Protein AF-A0A373DS39-F1 (afdb_monomer_lite)

Radius of gyration: 22.98 Å; chains: 1; bounding box: 50×35×73 Å

Foldseek 3Di:
DDDDLPDDQPDALLCVLVSLQVVCPPVHHLCNLCVQLVHHSVRNVCCNVVVDPDDLSSLVSSCVVRVHDSCCSHRVDPDLQDKFWLDFWDQDPVPRDIDGDPCVQCVVVVVVVQVCCCVVCVAFDAQDAFPDQALVSVCVQLDALCLVVVQVSCCPRGVEHEAADARDPAWTWMQGSNGTYIYGHDDPLSLVVLLSVQLSVLSSSVCSVDPSVPSDPVSNVRSNVRSCCNLPNPVVVVVDPVVPDDPVNVVVSCSSSSHDDDPDDDD

Structure (mmCIF, N/CA/C/O backbone):
data_AF-A0A373DS39-F1
#
_entry.id   AF-A0A373DS39-F1
#
loop_
_atom_site.group_PDB
_atom_site.id
_atom_site.type_symbol
_atom_site.label_atom_id
_atom_site.label_alt_id
_atom_site.label_comp_id
_atom_site.label_asym_id
_atom_site.label_entity_id
_atom_site.label_seq_id
_atom_site.pdbx_PDB_ins_code
_atom_site.Cartn_x
_atom_site.Cartn_y
_atom_site.Cartn_z
_atom_site.occupancy
_atom_site.B_iso_or_equiv
_atom_site.auth_seq_id
_atom_site.auth_comp_id
_atom_site.auth_asym_id
_atom_site.auth_atom_id
_atom_site.pdbx_PDB_model_num
ATOM 1 N N . MET A 1 1 ? 20.090 6.105 -9.470 1.00 29.55 1 MET A N 1
ATOM 2 C CA . MET A 1 1 ? 19.971 7.088 -10.563 1.00 29.55 1 MET A CA 1
ATOM 3 C C . MET A 1 1 ? 18.527 6.999 -10.983 1.00 29.55 1 MET A C 1
ATOM 5 O O . MET A 1 1 ? 18.138 5.946 -11.465 1.00 29.55 1 MET A O 1
ATOM 9 N N . ASP A 1 2 ? 17.745 8.022 -10.657 1.00 28.86 2 ASP A N 1
ATOM 10 C CA . ASP A 1 2 ? 16.300 8.030 -10.874 1.00 28.86 2 ASP A CA 1
ATOM 11 C C . ASP A 1 2 ? 16.032 8.405 -12.333 1.00 28.86 2 ASP A C 1
ATOM 13 O O . ASP A 1 2 ? 16.354 9.513 -12.770 1.00 28.86 2 ASP A O 1
ATOM 17 N N . PHE A 1 3 ? 15.502 7.457 -13.102 1.00 41.69 3 PHE A N 1
ATOM 18 C CA . PHE A 1 3 ? 15.079 7.669 -14.482 1.00 41.69 3 PHE A CA 1
ATOM 19 C C . PHE A 1 3 ? 13.558 7.814 -14.496 1.00 41.69 3 PHE A C 1
ATOM 21 O O . PHE A 1 3 ? 12.849 6.869 -14.818 1.00 41.69 3 PHE A O 1
ATOM 28 N N . THR A 1 4 ? 13.054 8.996 -14.145 1.00 39.72 4 THR A N 1
ATOM 29 C CA . THR A 1 4 ? 11.610 9.255 -14.136 1.00 39.72 4 THR A CA 1
ATOM 30 C C . THR A 1 4 ? 11.013 9.097 -15.542 1.00 39.72 4 THR A C 1
ATOM 32 O O . THR A 1 4 ? 11.422 9.758 -16.502 1.00 39.72 4 THR A O 1
ATOM 35 N N . CYS A 1 5 ? 10.015 8.218 -15.669 1.00 44.44 5 CYS A N 1
ATOM 36 C CA . CYS A 1 5 ? 9.354 7.801 -16.915 1.00 44.44 5 CYS A CA 1
ATOM 37 C C . CYS A 1 5 ? 8.419 8.868 -17.527 1.00 44.44 5 CYS A C 1
ATOM 39 O O . CYS A 1 5 ? 7.380 8.534 -18.102 1.00 44.44 5 CYS A O 1
ATOM 41 N N . HIS A 1 6 ? 8.716 10.163 -17.395 1.00 38.78 6 HIS A N 1
ATOM 42 C CA . HIS A 1 6 ? 7.816 11.213 -17.871 1.00 38.78 6 HIS A CA 1
ATOM 43 C C . HIS A 1 6 ? 8.028 11.511 -19.363 1.00 38.78 6 HIS A C 1
ATOM 45 O O . HIS A 1 6 ? 8.815 12.370 -19.758 1.00 38.78 6 HIS A O 1
ATOM 51 N N . GLY A 1 7 ? 7.257 10.806 -20.195 1.00 41.09 7 GLY A N 1
ATOM 52 C CA . GLY A 1 7 ? 6.945 11.219 -21.561 1.00 41.09 7 GLY A CA 1
ATOM 53 C C . GLY A 1 7 ? 7.415 10.257 -22.648 1.00 41.09 7 GLY A C 1
ATOM 54 O O . GLY A 1 7 ? 8.593 10.210 -22.981 1.00 41.09 7 GLY A O 1
ATOM 55 N N . ALA A 1 8 ? 6.458 9.552 -23.259 1.00 41.09 8 ALA A N 1
ATOM 56 C CA . ALA A 1 8 ? 6.233 9.524 -24.712 1.00 41.09 8 ALA A CA 1
ATOM 57 C C . ALA A 1 8 ? 5.413 8.285 -25.102 1.00 41.09 8 ALA A C 1
ATOM 59 O O . ALA A 1 8 ? 5.970 7.225 -25.377 1.00 41.09 8 ALA A O 1
ATOM 60 N N . MET A 1 9 ? 4.092 8.439 -25.239 1.00 43.91 9 MET A N 1
ATOM 61 C CA . MET A 1 9 ? 3.219 7.390 -25.793 1.00 43.91 9 MET A CA 1
ATOM 62 C C . MET A 1 9 ? 3.473 7.085 -27.292 1.00 43.91 9 MET A C 1
ATOM 64 O O . MET A 1 9 ? 2.779 6.256 -27.871 1.00 43.91 9 MET A O 1
ATOM 68 N N . THR A 1 10 ? 4.459 7.723 -27.943 1.00 51.28 10 THR A N 1
ATOM 69 C CA . THR A 1 10 ? 4.731 7.592 -29.393 1.00 51.28 10 THR A CA 1
ATOM 70 C C . THR A 1 10 ? 6.220 7.526 -29.766 1.00 51.28 10 THR A C 1
ATOM 72 O O . THR A 1 10 ? 6.573 7.781 -30.916 1.00 51.28 10 THR A O 1
ATOM 75 N N . SER A 1 11 ? 7.123 7.239 -28.825 1.00 75.00 11 SER A N 1
ATOM 76 C CA . SER A 1 11 ? 8.562 7.126 -29.115 1.00 75.00 11 SER A CA 1
ATOM 77 C C . SER A 1 11 ? 8.926 5.728 -29.638 1.00 75.00 11 SER A C 1
ATOM 79 O O . SER A 1 11 ? 8.296 4.732 -29.270 1.00 75.00 11 SER A O 1
ATOM 81 N N . SER A 1 12 ? 9.931 5.613 -30.511 1.00 89.44 12 SER A N 1
ATOM 82 C CA . SER A 1 12 ? 10.469 4.298 -30.892 1.00 89.44 12 SER A CA 1
ATOM 83 C C . SER A 1 12 ? 11.281 3.682 -29.740 1.00 89.44 12 SER A C 1
ATOM 85 O O . SER A 1 12 ? 11.681 4.379 -28.806 1.00 89.44 12 SER A O 1
ATOM 87 N N . VAL A 1 13 ? 11.575 2.376 -29.803 1.00 91.56 13 VAL A N 1
ATOM 88 C CA . VAL A 1 13 ? 12.492 1.726 -28.840 1.00 91.56 13 VAL A CA 1
ATOM 89 C C . VAL A 1 13 ? 13.836 2.465 -28.801 1.00 91.56 13 VAL A C 1
ATOM 91 O O . VAL A 1 13 ? 14.360 2.746 -27.727 1.00 91.56 13 VAL A O 1
ATOM 94 N N . GLY A 1 14 ? 14.361 2.848 -29.972 1.00 91.75 14 GLY A N 1
ATOM 95 C CA . GLY A 1 14 ? 15.600 3.617 -30.089 1.00 91.75 14 GLY A CA 1
ATOM 96 C C . GLY A 1 14 ? 15.537 4.968 -29.382 1.00 91.75 14 GLY A C 1
ATOM 97 O O . GLY A 1 14 ? 16.468 5.314 -28.656 1.00 91.75 14 GLY A O 1
ATOM 98 N N . ASP A 1 15 ? 14.422 5.689 -29.508 1.00 90.38 15 ASP A N 1
ATOM 99 C CA . ASP A 1 15 ? 14.218 6.975 -28.835 1.00 90.38 15 ASP A CA 1
ATOM 100 C C . ASP A 1 15 ? 14.177 6.832 -27.308 1.00 90.38 15 ASP A C 1
ATOM 102 O O . ASP A 1 15 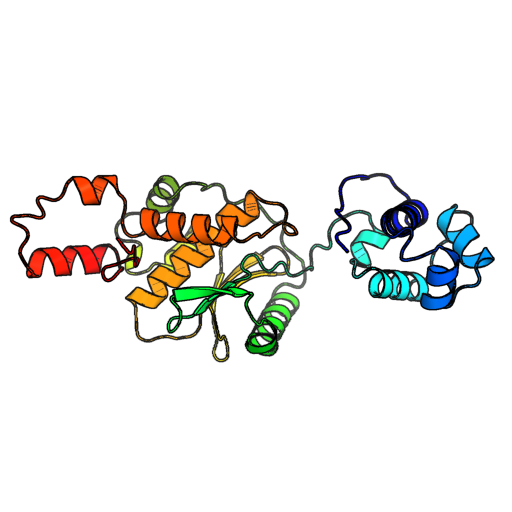? 14.792 7.638 -26.607 1.00 90.38 15 ASP A O 1
ATOM 106 N N . ARG A 1 16 ? 13.518 5.785 -26.786 1.00 91.19 16 ARG A N 1
ATOM 107 C CA . ARG A 1 16 ? 13.487 5.498 -25.340 1.00 91.19 16 ARG A CA 1
ATOM 108 C C . ARG A 1 16 ? 14.878 5.209 -24.786 1.00 91.19 16 ARG A C 1
ATOM 110 O O . ARG A 1 16 ? 15.293 5.847 -23.821 1.00 91.19 16 ARG A O 1
ATOM 117 N N . VAL A 1 17 ? 15.636 4.317 -25.430 1.00 90.31 17 VAL A N 1
ATOM 118 C CA . VAL A 1 17 ? 17.011 3.996 -25.002 1.00 90.31 17 VAL A CA 1
ATOM 119 C C . VAL A 1 17 ? 17.916 5.230 -25.107 1.00 90.31 17 VAL A C 1
ATOM 121 O O . VAL A 1 17 ? 18.728 5.490 -24.222 1.00 90.31 17 VAL A O 1
ATOM 124 N N . LYS A 1 18 ? 17.745 6.053 -26.147 1.00 91.31 18 LYS A N 1
ATOM 125 C CA . LYS A 1 18 ? 18.483 7.314 -26.312 1.00 91.31 18 LYS A CA 1
ATOM 126 C C . LYS A 1 18 ? 18.164 8.318 -25.200 1.00 91.31 18 LYS A C 1
ATOM 128 O O . LYS A 1 18 ? 19.067 9.031 -24.763 1.00 91.31 18 LYS A O 1
ATOM 133 N N . GLY A 1 19 ? 16.912 8.366 -24.742 1.00 88.12 19 GLY A N 1
ATOM 134 C CA . GLY A 1 19 ? 16.484 9.144 -23.578 1.00 88.12 19 GLY A CA 1
ATOM 135 C C . GLY A 1 19 ? 17.199 8.713 -22.297 1.00 88.12 19 GLY A C 1
ATOM 136 O O . GLY A 1 19 ? 17.796 9.558 -21.632 1.00 88.12 19 GLY A O 1
ATOM 137 N N . LEU A 1 20 ? 17.234 7.405 -22.017 1.00 86.25 20 LEU A N 1
ATOM 138 C CA . LEU A 1 20 ? 17.934 6.843 -20.852 1.00 86.25 20 LEU A CA 1
ATOM 139 C C . LEU A 1 20 ? 19.433 7.166 -20.866 1.00 86.25 20 LEU A C 1
ATOM 141 O O . LEU A 1 20 ? 19.971 7.655 -19.876 1.00 86.25 20 LEU A O 1
ATOM 145 N N . ILE A 1 21 ? 20.099 6.983 -22.012 1.00 88.56 21 ILE A N 1
ATOM 146 C CA . ILE A 1 21 ? 21.526 7.314 -22.162 1.00 88.56 21 ILE A CA 1
ATOM 147 C C . ILE A 1 21 ? 21.775 8.797 -21.867 1.00 88.56 21 ILE A C 1
ATOM 149 O O . ILE A 1 21 ? 22.746 9.126 -21.195 1.00 88.56 21 ILE A O 1
ATOM 153 N N . ARG A 1 22 ? 20.916 9.701 -22.355 1.00 88.19 22 ARG A N 1
ATOM 154 C CA . ARG A 1 22 ? 21.050 11.146 -22.097 1.00 88.19 22 ARG A CA 1
ATOM 155 C C . ARG A 1 22 ? 20.868 11.486 -20.622 1.00 88.19 22 ARG A C 1
ATOM 157 O O . ARG A 1 22 ? 21.644 12.277 -20.102 1.00 88.19 22 ARG A O 1
ATOM 164 N N . ALA A 1 23 ? 19.876 10.892 -19.964 1.00 79.31 23 ALA A N 1
ATOM 165 C CA . ALA A 1 23 ? 19.626 11.104 -18.540 1.00 79.31 23 ALA A CA 1
ATOM 166 C C . ALA A 1 23 ? 20.759 10.548 -17.656 1.00 79.31 23 ALA A C 1
ATOM 168 O O . ALA A 1 23 ? 21.026 11.087 -16.588 1.00 79.31 23 ALA A O 1
ATOM 169 N N . ALA A 1 24 ? 21.458 9.510 -18.122 1.00 80.12 24 ALA A N 1
ATOM 170 C CA . ALA A 1 24 ? 22.581 8.893 -17.422 1.00 80.12 24 ALA A CA 1
ATOM 171 C C . ALA A 1 24 ? 23.914 9.636 -17.619 1.00 80.12 24 ALA A C 1
ATOM 173 O O . ALA A 1 24 ? 24.940 9.200 -17.097 1.00 80.12 24 ALA A O 1
ATOM 174 N N . GLN A 1 25 ? 23.952 10.708 -18.417 1.00 79.81 25 GLN A N 1
ATOM 175 C CA . GLN A 1 25 ? 25.175 11.478 -18.619 1.00 79.81 25 GLN A CA 1
ATOM 176 C C . GLN A 1 25 ? 25.434 12.450 -17.459 1.00 79.81 25 GLN A C 1
ATOM 178 O O . GLN A 1 25 ? 24.506 13.087 -16.966 1.00 79.81 25 GLN A O 1
ATOM 183 N N . PRO A 1 26 ? 26.711 12.650 -17.075 1.00 78.25 26 PRO A N 1
ATOM 184 C CA . PRO A 1 26 ? 27.928 12.113 -17.700 1.00 78.25 26 PRO A CA 1
ATOM 185 C C . PRO A 1 26 ? 28.345 10.713 -17.213 1.00 78.25 26 PRO A C 1
ATOM 187 O O . PRO A 1 26 ? 29.364 10.203 -17.677 1.00 78.25 26 PRO A O 1
ATOM 190 N N . GLN A 1 27 ? 27.609 10.099 -16.284 1.00 81.69 27 GLN A N 1
ATOM 191 C CA . GLN A 1 27 ? 28.032 8.871 -15.603 1.00 81.69 27 GLN A CA 1
ATOM 192 C C . GLN A 1 27 ? 28.101 7.657 -16.539 1.00 81.69 27 GLN A C 1
ATOM 194 O O . GLN A 1 27 ? 28.978 6.809 -16.381 1.00 81.69 27 GLN A O 1
ATOM 199 N N . LEU A 1 28 ? 27.219 7.593 -17.538 1.00 81.81 28 LEU A N 1
ATOM 200 C CA . LEU A 1 28 ? 27.158 6.516 -18.517 1.00 81.81 28 LEU A CA 1
ATOM 201 C C . LEU A 1 28 ? 27.126 7.094 -19.939 1.00 81.81 28 LEU A C 1
ATOM 203 O O . LEU A 1 28 ? 26.153 7.702 -20.381 1.00 81.81 28 LEU A O 1
ATOM 207 N N . THR A 1 29 ? 28.224 6.925 -20.678 1.00 89.62 29 THR A N 1
ATOM 208 C CA . THR A 1 29 ? 28.310 7.371 -22.079 1.00 89.62 29 THR A CA 1
ATOM 209 C C . THR A 1 29 ? 27.693 6.341 -23.024 1.00 89.62 29 THR A C 1
ATOM 211 O O . THR A 1 29 ? 27.653 5.153 -22.718 1.00 89.62 29 THR A O 1
ATOM 214 N N . GLN A 1 30 ? 27.287 6.754 -24.231 1.00 90.94 30 GLN A N 1
ATOM 215 C CA . GLN A 1 30 ? 26.778 5.820 -25.247 1.00 90.94 30 GLN A CA 1
ATOM 216 C C . GLN A 1 30 ? 27.792 4.711 -25.587 1.00 90.94 30 GLN A C 1
ATOM 218 O O . GLN A 1 30 ? 27.398 3.575 -25.829 1.00 90.94 30 GLN A O 1
ATOM 223 N N . ALA A 1 31 ? 29.093 5.021 -25.587 1.00 89.75 31 ALA A N 1
ATOM 224 C CA . ALA A 1 31 ? 30.142 4.030 -25.822 1.00 89.75 31 ALA A CA 1
ATOM 225 C C . ALA A 1 31 ? 30.254 3.024 -24.664 1.00 89.75 31 ALA A C 1
ATOM 227 O O . ALA A 1 31 ? 30.408 1.830 -24.911 1.00 89.75 31 ALA A O 1
ATOM 228 N N . ALA A 1 32 ? 30.127 3.491 -23.417 1.00 88.88 32 ALA A N 1
ATOM 229 C CA . ALA A 1 32 ? 30.095 2.619 -22.244 1.00 88.88 32 ALA A CA 1
ATOM 230 C C . ALA A 1 32 ? 28.857 1.713 -22.252 1.00 88.88 32 ALA A C 1
ATOM 232 O O . ALA A 1 32 ? 28.979 0.516 -22.011 1.00 88.88 32 ALA A O 1
ATOM 233 N N . VAL A 1 33 ? 27.692 2.257 -22.616 1.00 90.44 33 VAL A N 1
ATOM 234 C CA . VAL A 1 33 ? 26.461 1.474 -22.781 1.00 90.44 33 VAL A CA 1
ATOM 235 C C . VAL A 1 33 ? 26.643 0.422 -23.864 1.00 90.44 33 VAL A C 1
ATOM 237 O O . VAL A 1 33 ? 26.360 -0.737 -23.599 1.00 90.44 33 VAL A O 1
ATOM 240 N N . ALA A 1 34 ? 27.182 0.783 -25.037 1.00 93.62 34 ALA A N 1
ATOM 241 C CA . ALA A 1 34 ? 27.457 -0.171 -26.114 1.00 93.62 34 ALA A CA 1
ATOM 242 C C . ALA A 1 34 ? 28.311 -1.348 -25.622 1.00 93.62 34 ALA A C 1
ATOM 244 O O . ALA A 1 34 ? 27.953 -2.497 -25.860 1.00 93.62 34 ALA A O 1
ATOM 245 N N . ALA A 1 35 ? 29.379 -1.065 -24.871 1.00 91.31 35 ALA A N 1
ATOM 246 C CA . ALA A 1 35 ? 30.220 -2.099 -24.281 1.00 91.31 35 ALA A CA 1
ATOM 247 C C . ALA A 1 35 ? 29.453 -2.987 -23.282 1.00 91.31 35 ALA A C 1
ATOM 249 O O . ALA A 1 35 ? 29.559 -4.207 -23.366 1.00 91.31 35 ALA A O 1
ATOM 250 N N . GLN A 1 36 ? 28.656 -2.400 -22.382 1.00 90.12 36 GLN A N 1
ATOM 251 C CA . GLN A 1 36 ? 27.889 -3.148 -21.374 1.00 90.12 36 GLN A CA 1
ATOM 252 C C . GLN A 1 36 ? 26.767 -4.002 -21.976 1.00 90.12 36 GLN A C 1
ATOM 254 O O . GLN A 1 36 ? 26.486 -5.081 -21.470 1.00 90.12 36 GLN A O 1
ATOM 259 N N . VAL A 1 37 ? 26.154 -3.561 -23.080 1.00 92.44 37 VAL A N 1
ATOM 260 C CA . VAL A 1 37 ? 25.117 -4.336 -23.783 1.00 92.44 37 VAL A CA 1
ATOM 261 C C . VAL A 1 37 ? 25.682 -5.238 -24.886 1.00 92.44 37 VAL A C 1
ATOM 263 O O . VAL A 1 37 ? 24.917 -5.769 -25.697 1.00 92.44 37 VAL A O 1
ATOM 266 N N . GLU A 1 38 ? 27.006 -5.419 -24.921 1.00 93.50 38 GLU A N 1
ATOM 267 C CA . GLU A 1 38 ? 27.735 -6.265 -25.877 1.00 93.50 38 GLU A CA 1
ATOM 268 C C . GLU A 1 38 ? 27.461 -5.902 -27.348 1.00 93.50 38 GLU A C 1
ATOM 270 O O . GLU A 1 38 ? 27.333 -6.759 -28.226 1.00 93.50 38 GLU A O 1
ATOM 275 N N . MET A 1 39 ? 27.348 -4.606 -27.635 1.00 93.25 39 MET A N 1
ATOM 276 C CA . MET A 1 39 ? 27.150 -4.064 -28.976 1.00 93.25 39 MET A CA 1
ATOM 277 C C . MET A 1 39 ? 28.356 -3.227 -29.396 1.00 93.25 39 MET A C 1
ATOM 279 O O . MET A 1 39 ? 28.982 -2.530 -28.599 1.00 93.25 39 MET A O 1
ATOM 283 N N . THR A 1 40 ? 28.657 -3.214 -30.694 1.00 94.75 40 THR A N 1
ATOM 284 C CA . THR A 1 40 ? 29.582 -2.197 -31.210 1.00 94.75 40 THR A CA 1
ATOM 285 C C . THR A 1 40 ? 28.925 -0.808 -31.127 1.00 94.75 40 THR A C 1
ATOM 287 O O . THR A 1 40 ? 27.697 -0.711 -31.259 1.00 94.75 40 THR A O 1
ATOM 290 N N . PRO A 1 41 ? 29.697 0.285 -30.966 1.00 93.06 41 PRO A N 1
ATOM 291 C CA . PRO A 1 41 ? 29.145 1.642 -30.971 1.00 93.06 41 PRO A CA 1
ATOM 292 C C . PRO A 1 41 ? 28.335 1.970 -32.235 1.00 93.06 41 PRO A C 1
ATOM 294 O O . PRO A 1 41 ? 27.316 2.656 -32.146 1.00 93.06 41 PRO A O 1
ATOM 297 N N . ASP A 1 42 ? 28.745 1.441 -33.395 1.00 93.25 42 ASP A N 1
ATOM 298 C CA . ASP A 1 42 ? 28.002 1.559 -34.655 1.00 93.25 42 ASP A CA 1
ATOM 299 C C . ASP A 1 42 ? 26.657 0.823 -34.592 1.00 93.25 42 ASP A C 1
ATOM 301 O O . ASP A 1 42 ? 25.615 1.405 -34.902 1.00 93.25 42 ASP A O 1
ATOM 305 N N . THR A 1 43 ? 26.659 -0.435 -34.138 1.00 93.69 43 THR A N 1
ATOM 306 C CA . THR A 1 43 ? 25.434 -1.234 -34.004 1.00 93.69 43 THR A CA 1
ATOM 307 C C . THR A 1 43 ? 24.438 -0.547 -33.072 1.00 93.69 43 THR A C 1
ATOM 309 O O . THR A 1 43 ? 23.259 -0.439 -33.417 1.00 93.69 43 THR A O 1
ATOM 312 N N . LEU A 1 44 ? 24.906 -0.040 -31.923 1.00 93.19 44 LEU A N 1
ATOM 313 C CA . LEU A 1 44 ? 24.059 0.702 -30.992 1.00 93.19 44 LEU A CA 1
ATOM 314 C C . LEU A 1 44 ? 23.547 1.995 -31.636 1.00 93.19 44 LEU A C 1
ATOM 316 O O . LEU A 1 44 ? 22.355 2.269 -31.577 1.00 93.19 44 LEU A O 1
ATOM 320 N N . SER A 1 45 ? 24.407 2.763 -32.309 1.00 93.56 45 SER A N 1
ATOM 321 C CA . SER A 1 45 ? 24.003 4.000 -32.992 1.00 93.56 45 SER A CA 1
ATOM 322 C C . SER A 1 45 ? 22.907 3.760 -34.039 1.00 93.56 45 SER A C 1
ATOM 324 O O . SER A 1 45 ? 21.909 4.484 -34.072 1.00 93.56 45 SER A O 1
ATOM 326 N N . ARG A 1 46 ? 23.034 2.711 -34.861 1.00 93.62 46 ARG A N 1
ATOM 327 C CA . ARG A 1 46 ? 22.001 2.341 -35.842 1.00 93.62 46 ARG A CA 1
ATOM 328 C C . ARG A 1 46 ? 20.689 1.926 -35.178 1.00 93.62 46 ARG A C 1
ATOM 330 O O . ARG A 1 46 ? 19.624 2.306 -35.663 1.00 93.62 46 ARG A O 1
ATOM 337 N N . ALA A 1 47 ? 20.763 1.209 -34.056 1.00 93.06 47 ALA A N 1
ATOM 338 C CA . ALA A 1 47 ? 19.585 0.826 -33.283 1.00 93.06 47 ALA A CA 1
ATOM 339 C C . ALA A 1 47 ? 18.865 2.041 -32.665 1.00 93.06 47 ALA A C 1
ATOM 341 O O . ALA A 1 47 ? 17.650 2.183 -32.790 1.00 93.06 47 ALA A O 1
ATOM 342 N N . LEU A 1 48 ? 19.620 2.974 -32.077 1.00 93.06 48 LEU A N 1
ATOM 343 C CA . LEU A 1 48 ? 19.085 4.206 -31.484 1.00 93.06 48 LEU A CA 1
ATOM 344 C C . LEU A 1 48 ? 18.435 5.136 -32.512 1.00 93.06 48 LEU A C 1
ATOM 346 O O . LEU A 1 48 ? 17.476 5.827 -32.192 1.00 93.06 48 LEU A O 1
ATOM 350 N N . ASN A 1 49 ? 18.961 5.171 -33.736 1.00 91.94 49 ASN A N 1
ATOM 351 C CA . ASN A 1 49 ? 18.433 6.012 -34.811 1.00 91.94 49 ASN A CA 1
ATOM 352 C C . ASN A 1 49 ? 17.376 5.292 -35.674 1.00 91.94 49 ASN A C 1
ATOM 354 O O . ASN A 1 49 ? 17.001 5.809 -36.724 1.00 91.94 49 ASN A O 1
ATOM 358 N N . GLY A 1 50 ? 16.927 4.093 -35.281 1.00 87.50 50 GLY A N 1
ATOM 359 C CA . GLY A 1 50 ? 15.840 3.369 -35.951 1.00 87.50 50 GLY A CA 1
ATOM 360 C C . GLY A 1 50 ? 16.193 2.758 -37.311 1.00 87.50 50 GLY A C 1
ATOM 361 O O . GLY A 1 50 ? 15.318 2.238 -37.995 1.00 87.50 50 GLY A O 1
ATOM 362 N N . SER A 1 51 ? 17.470 2.773 -37.707 1.00 90.00 51 SER A N 1
ATOM 363 C CA . SER A 1 51 ? 17.944 2.122 -38.943 1.00 90.00 51 SER A CA 1
ATOM 364 C C . SER A 1 51 ? 18.139 0.610 -38.775 1.00 90.00 51 SER A C 1
ATOM 366 O O . SER A 1 51 ? 18.316 -0.113 -39.755 1.00 90.00 51 SER A O 1
ATOM 368 N N . ARG A 1 52 ? 18.083 0.122 -37.533 1.00 92.50 52 ARG A N 1
ATOM 369 C CA . ARG A 1 52 ? 18.057 -1.293 -37.152 1.00 92.50 52 ARG A CA 1
ATOM 370 C C . ARG A 1 52 ? 17.158 -1.448 -35.918 1.00 92.50 52 ARG A C 1
ATOM 372 O O . ARG A 1 52 ? 17.134 -0.564 -35.072 1.00 92.50 52 ARG A O 1
ATOM 379 N N . GLY A 1 53 ? 16.444 -2.564 -35.789 1.00 88.56 53 GLY A N 1
ATOM 380 C CA . GLY A 1 53 ? 15.745 -2.909 -34.544 1.00 88.5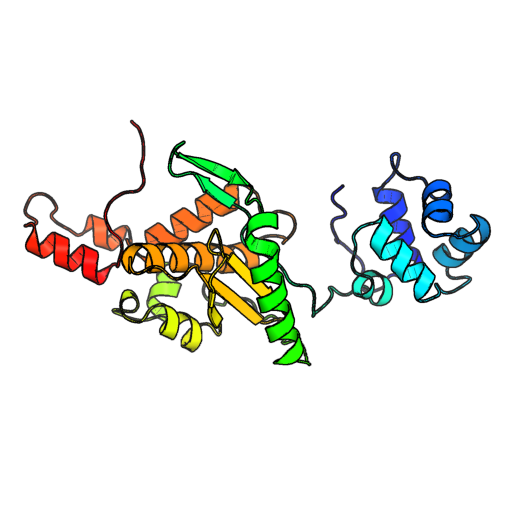6 53 GLY A CA 1
ATOM 381 C C . GLY A 1 53 ? 16.686 -3.489 -33.480 1.00 88.56 53 GLY A C 1
ATOM 382 O O . GLY A 1 53 ? 17.750 -4.015 -33.804 1.00 88.56 53 GLY A O 1
ATOM 383 N N . PHE A 1 54 ? 16.292 -3.433 -32.210 1.00 91.69 54 PHE A N 1
ATOM 384 C CA . PHE A 1 54 ? 16.968 -4.199 -31.159 1.00 91.69 54 PHE A CA 1
ATOM 385 C C . PHE A 1 54 ? 16.574 -5.676 -31.254 1.00 91.69 54 PHE A C 1
ATOM 387 O O . PHE A 1 54 ? 15.395 -5.995 -31.420 1.00 91.69 54 PHE A O 1
ATOM 394 N N . ALA A 1 55 ? 17.544 -6.578 -31.121 1.00 91.31 55 ALA A N 1
ATOM 395 C CA . ALA A 1 55 ? 17.243 -7.975 -30.826 1.00 91.31 55 ALA A CA 1
ATOM 396 C C . ALA A 1 55 ? 16.713 -8.110 -29.386 1.00 91.31 55 ALA A C 1
ATOM 398 O O . ALA A 1 55 ? 17.026 -7.288 -28.525 1.00 91.31 55 ALA A O 1
ATOM 399 N N . ALA A 1 56 ? 15.952 -9.171 -29.098 1.00 84.38 56 ALA A N 1
ATOM 400 C CA . ALA A 1 56 ? 15.396 -9.400 -27.760 1.00 84.38 56 ALA A CA 1
ATOM 401 C C . ALA A 1 56 ? 16.484 -9.476 -26.672 1.00 84.38 56 ALA A C 1
ATOM 403 O O . ALA A 1 56 ? 16.339 -8.867 -25.618 1.00 84.38 56 ALA A O 1
ATOM 404 N N . SER A 1 57 ? 17.603 -10.150 -26.956 1.00 89.38 57 SER A N 1
ATOM 405 C CA . SER A 1 57 ? 18.752 -10.239 -26.045 1.00 89.38 57 SER A CA 1
ATOM 406 C C . SER A 1 57 ? 19.477 -8.904 -25.846 1.00 89.38 57 SER A C 1
ATOM 408 O O . SER A 1 57 ? 19.952 -8.623 -24.752 1.00 89.38 57 SER A O 1
ATOM 410 N N . GLU A 1 58 ? 19.536 -8.054 -26.875 1.00 92.94 58 GLU A N 1
ATOM 411 C CA . GLU A 1 58 ? 20.101 -6.704 -26.755 1.00 92.94 58 GLU A CA 1
ATOM 412 C C . GLU A 1 58 ? 19.214 -5.829 -25.867 1.00 92.94 58 GLU A C 1
ATOM 414 O O . GLU A 1 58 ? 19.716 -5.112 -25.008 1.00 92.94 58 GLU A O 1
ATOM 419 N N . LEU A 1 59 ? 17.893 -5.921 -26.037 1.00 89.31 59 LEU A N 1
ATOM 420 C CA . LEU A 1 59 ? 16.940 -5.174 -25.223 1.00 89.31 59 LEU A CA 1
ATOM 421 C C . LEU A 1 59 ? 16.926 -5.647 -23.761 1.00 89.31 59 LEU A C 1
ATOM 423 O O . LEU A 1 59 ? 16.801 -4.815 -22.867 1.00 89.31 59 LEU A O 1
ATOM 427 N N . ALA A 1 60 ? 17.107 -6.949 -23.518 1.00 79.75 60 ALA A N 1
ATOM 428 C CA . ALA A 1 60 ? 17.260 -7.509 -22.175 1.00 79.75 60 ALA A CA 1
ATOM 429 C C . ALA A 1 60 ? 18.508 -6.956 -21.466 1.00 79.75 60 ALA A C 1
ATOM 431 O O . ALA A 1 60 ? 18.416 -6.477 -20.342 1.00 79.75 60 ALA A O 1
ATOM 432 N N . ARG A 1 61 ? 19.657 -6.892 -22.150 1.00 88.19 61 ARG A N 1
ATOM 433 C CA . ARG A 1 61 ? 20.861 -6.274 -21.566 1.00 88.19 61 ARG A CA 1
ATOM 434 C C . ARG A 1 61 ? 20.708 -4.774 -21.330 1.00 88.19 61 ARG A C 1
ATOM 436 O O . ARG A 1 61 ? 21.200 -4.259 -20.336 1.00 88.19 61 ARG A O 1
ATOM 443 N N . VAL A 1 62 ? 20.011 -4.057 -22.216 1.00 86.00 62 VAL A N 1
ATOM 444 C CA . VAL A 1 62 ? 19.669 -2.644 -21.970 1.00 86.00 62 VAL A CA 1
ATOM 445 C C . VAL A 1 62 ? 18.796 -2.519 -20.713 1.00 86.00 62 VAL A C 1
ATOM 447 O O . VAL A 1 62 ? 19.048 -1.649 -19.886 1.00 86.00 62 VAL A O 1
ATOM 450 N N . SER A 1 63 ? 17.800 -3.394 -20.551 1.00 79.12 63 SER A N 1
ATOM 451 C CA . SER A 1 63 ? 16.943 -3.455 -19.360 1.00 79.12 63 SER A CA 1
ATOM 452 C C . SER A 1 63 ? 17.765 -3.639 -18.079 1.00 79.12 63 SER A C 1
ATOM 454 O O . SER A 1 63 ? 17.591 -2.861 -17.144 1.00 79.12 63 SER A O 1
ATOM 456 N N . GLU A 1 64 ? 18.719 -4.573 -18.071 1.00 72.81 64 GLU A N 1
ATOM 457 C CA . GLU A 1 64 ? 19.627 -4.819 -16.940 1.00 72.81 64 GLU A CA 1
ATOM 458 C C . GLU A 1 64 ? 20.532 -3.619 -16.630 1.00 72.81 64 GLU A C 1
ATOM 460 O O . GLU A 1 64 ? 20.628 -3.202 -15.477 1.00 72.81 64 GLU A O 1
ATOM 465 N N . VAL A 1 65 ? 21.160 -3.022 -17.651 1.00 80.00 65 VAL A N 1
ATOM 466 C CA . VAL A 1 65 ? 22.086 -1.885 -17.484 1.00 80.00 65 VAL A CA 1
ATOM 467 C C . VAL A 1 65 ? 21.402 -0.672 -16.854 1.00 80.00 65 VAL A C 1
ATOM 469 O O . VAL A 1 65 ? 22.002 0.016 -16.027 1.00 80.00 65 VAL A O 1
ATOM 472 N N . PHE A 1 66 ? 20.160 -0.392 -17.249 1.00 77.31 66 PHE A N 1
ATOM 473 C CA . PHE A 1 66 ? 19.420 0.772 -16.758 1.00 77.31 66 PHE A CA 1
ATOM 474 C C . PHE A 1 66 ? 18.483 0.459 -15.584 1.00 77.31 66 PHE A C 1
ATOM 476 O O . PHE A 1 66 ? 17.961 1.392 -14.980 1.00 77.31 66 PHE A O 1
ATOM 483 N N . GLY A 1 67 ? 18.263 -0.817 -15.250 1.00 66.38 67 GLY A N 1
ATOM 484 C CA . GLY A 1 67 ? 17.295 -1.230 -14.231 1.00 66.38 67 GLY A CA 1
ATOM 485 C C . GLY A 1 67 ? 15.840 -0.907 -14.600 1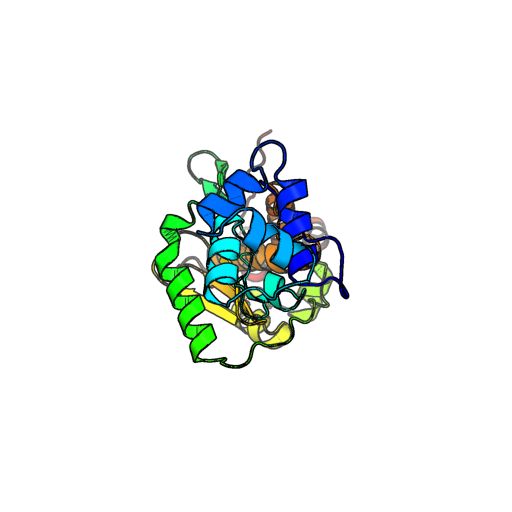.00 66.38 67 GLY A C 1
ATOM 486 O O . GLY A 1 67 ? 15.035 -0.620 -13.719 1.00 66.38 67 GLY A O 1
ATOM 487 N N . ILE A 1 68 ? 15.501 -0.912 -15.895 1.00 76.56 68 ILE A N 1
ATOM 488 C CA . ILE A 1 68 ? 14.174 -0.533 -16.422 1.00 76.56 68 ILE A CA 1
ATOM 489 C C . ILE A 1 68 ? 13.498 -1.745 -17.059 1.00 76.56 68 ILE A C 1
ATOM 491 O O . ILE A 1 68 ? 14.174 -2.566 -17.668 1.00 76.56 68 ILE A O 1
ATOM 495 N N . SER A 1 69 ? 12.165 -1.845 -16.996 1.00 74.56 69 SER A N 1
ATOM 496 C CA . SER A 1 69 ? 11.428 -2.961 -17.606 1.00 74.56 69 SER A CA 1
ATOM 497 C C . SER A 1 69 ? 11.672 -3.084 -19.119 1.00 74.56 69 SER A C 1
ATOM 499 O O . SER A 1 69 ? 11.501 -2.131 -19.887 1.00 74.56 69 SER A O 1
ATOM 501 N N . MET A 1 70 ? 11.984 -4.305 -19.566 1.00 81.69 70 MET A N 1
ATOM 502 C CA . MET A 1 70 ? 12.032 -4.660 -20.987 1.00 81.69 70 MET A CA 1
ATOM 503 C C . MET A 1 70 ? 10.685 -4.412 -21.686 1.00 81.69 70 MET A C 1
ATOM 505 O O . MET A 1 70 ? 10.670 -4.008 -22.850 1.00 81.69 70 MET A O 1
ATOM 509 N N . TYR A 1 71 ? 9.556 -4.597 -20.991 1.00 79.94 71 TYR A N 1
ATOM 510 C CA . TYR A 1 71 ? 8.226 -4.322 -21.539 1.00 79.94 71 TYR A CA 1
ATOM 511 C C . TYR A 1 71 ? 8.030 -2.828 -21.817 1.00 79.94 71 TYR A C 1
ATOM 513 O O . TYR A 1 71 ? 7.545 -2.470 -22.893 1.00 79.94 71 TYR A O 1
ATOM 521 N N . TRP A 1 72 ? 8.481 -1.949 -20.916 1.00 83.38 72 TRP A N 1
ATOM 522 C CA . TRP A 1 72 ? 8.469 -0.502 -21.156 1.00 83.38 72 TRP A CA 1
ATOM 523 C C . TRP A 1 72 ? 9.400 -0.114 -22.301 1.00 83.38 72 TRP A C 1
ATOM 525 O O . TRP A 1 72 ? 9.011 0.623 -23.209 1.00 83.38 72 TRP A O 1
ATOM 535 N N . LEU A 1 73 ? 10.607 -0.682 -22.337 1.00 83.88 73 LEU A N 1
ATOM 536 C CA . LEU A 1 73 ? 11.533 -0.461 -23.445 1.00 83.88 73 LEU A CA 1
ATOM 537 C C . LEU A 1 73 ? 10.924 -0.885 -24.787 1.00 83.88 73 LEU A C 1
ATOM 539 O O . LEU A 1 73 ? 11.075 -0.161 -25.771 1.00 83.88 73 LEU A O 1
ATOM 543 N N . ALA A 1 74 ? 10.188 -1.996 -24.833 1.00 86.56 74 ALA A N 1
ATOM 544 C CA . ALA A 1 74 ? 9.554 -2.506 -26.046 1.00 86.56 74 ALA A CA 1
ATOM 545 C C . ALA A 1 74 ? 8.296 -1.717 -26.452 1.00 86.56 74 ALA A C 1
ATOM 547 O O . ALA A 1 74 ? 8.142 -1.372 -27.625 1.00 86.56 74 ALA A O 1
ATOM 548 N N . THR A 1 75 ? 7.415 -1.401 -25.503 1.00 83.38 75 THR A N 1
ATOM 549 C CA . THR A 1 75 ? 6.051 -0.915 -25.790 1.00 83.38 75 THR A CA 1
ATOM 550 C C . THR A 1 75 ? 5.822 0.558 -25.459 1.00 83.38 75 THR A C 1
ATOM 552 O O . THR A 1 75 ? 4.863 1.147 -25.953 1.00 83.38 75 THR A O 1
ATOM 555 N N . GLY A 1 76 ? 6.680 1.157 -24.633 1.00 78.56 76 GLY A N 1
ATOM 556 C CA . GLY A 1 76 ? 6.473 2.486 -24.053 1.00 78.56 76 GLY A CA 1
ATOM 557 C C . GLY A 1 76 ? 5.375 2.540 -22.986 1.00 78.56 76 GLY A C 1
ATOM 558 O O . GLY A 1 76 ? 5.037 3.631 -22.536 1.00 78.56 76 GLY A O 1
ATOM 559 N N . LYS A 1 77 ? 4.806 1.393 -22.594 1.00 74.44 77 LYS A N 1
ATOM 560 C CA . LYS A 1 77 ? 3.807 1.267 -21.527 1.00 74.44 77 LYS A CA 1
ATOM 561 C C . LYS A 1 77 ? 4.456 0.678 -20.279 1.00 74.44 77 LYS A C 1
ATOM 563 O O . LYS A 1 77 ? 5.384 -0.118 -20.395 1.00 74.44 77 LYS A O 1
ATOM 568 N N . GLU A 1 78 ? 3.957 1.042 -19.103 1.00 67.56 78 GLU A N 1
ATOM 569 C CA . GLU A 1 78 ? 4.339 0.366 -17.859 1.00 67.56 78 GLU A CA 1
ATOM 570 C C . GLU A 1 78 ? 4.028 -1.130 -17.950 1.00 67.56 78 GLU A C 1
ATOM 572 O O . GLU A 1 78 ? 3.045 -1.541 -18.572 1.00 67.56 78 GLU A O 1
ATOM 577 N N . ASP A 1 79 ? 4.903 -1.940 -17.362 1.00 67.44 79 ASP A N 1
ATOM 578 C CA . ASP A 1 79 ? 4.752 -3.388 -17.350 1.00 67.44 79 ASP A CA 1
ATOM 579 C C . ASP A 1 79 ? 3.571 -3.786 -16.461 1.00 67.44 79 ASP A C 1
ATOM 581 O O . ASP A 1 79 ? 3.631 -3.574 -15.249 1.00 67.44 79 ASP A O 1
ATOM 585 N N . PRO A 1 80 ? 2.502 -4.378 -17.024 1.00 62.75 80 PRO A N 1
ATOM 586 C CA . PRO A 1 80 ? 1.310 -4.721 -16.257 1.00 62.75 80 PRO A CA 1
ATOM 587 C C . PRO A 1 80 ? 1.563 -5.845 -15.238 1.00 62.75 80 PRO A C 1
ATOM 589 O O . PRO A 1 80 ? 0.721 -6.096 -14.377 1.00 62.75 80 PRO A O 1
ATOM 592 N N . ARG A 1 81 ? 2.710 -6.536 -15.327 1.00 63.75 81 ARG A N 1
ATOM 593 C CA . ARG A 1 81 ? 3.138 -7.573 -14.380 1.00 63.75 81 ARG A CA 1
ATOM 594 C C . ARG A 1 81 ? 4.194 -7.087 -13.391 1.00 63.75 81 ARG A C 1
ATOM 596 O O . ARG A 1 81 ? 4.600 -7.871 -12.536 1.00 63.75 81 ARG A O 1
ATOM 603 N N . ARG A 1 82 ? 4.639 -5.829 -13.482 1.00 65.94 82 ARG A N 1
ATOM 604 C CA . ARG A 1 82 ? 5.573 -5.266 -12.505 1.00 65.94 82 ARG A CA 1
ATOM 605 C C . ARG A 1 82 ? 4.908 -5.252 -11.138 1.00 65.94 82 ARG A C 1
ATOM 607 O O . ARG A 1 82 ? 3.874 -4.616 -10.955 1.00 65.94 82 ARG A O 1
ATOM 614 N N . SER A 1 83 ? 5.540 -5.924 -10.187 1.00 59.03 83 SER A N 1
ATOM 615 C CA . SER A 1 83 ? 5.164 -5.813 -8.788 1.00 59.03 83 SER A CA 1
ATOM 616 C C . SER A 1 83 ? 5.579 -4.442 -8.267 1.00 59.03 83 SER A C 1
ATOM 618 O O . SER A 1 83 ? 6.755 -4.070 -8.343 1.00 59.03 83 SER A O 1
ATOM 620 N N . LEU A 1 84 ? 4.620 -3.671 -7.767 1.00 65.31 84 LEU A N 1
ATOM 621 C CA . LEU A 1 84 ? 4.882 -2.396 -7.109 1.00 65.31 84 LEU A CA 1
ATOM 622 C C . LEU A 1 84 ? 4.758 -2.599 -5.607 1.00 65.31 84 LEU A C 1
ATOM 624 O O . LEU A 1 84 ? 3.730 -3.051 -5.115 1.00 65.31 84 LEU A O 1
ATOM 628 N N . LEU A 1 85 ? 5.813 -2.258 -4.880 1.00 63.81 85 LEU A N 1
ATOM 629 C CA . LEU A 1 85 ? 5.787 -2.208 -3.428 1.00 63.81 85 LEU A CA 1
ATOM 630 C C . LEU A 1 85 ? 5.422 -0.781 -3.007 1.00 63.81 85 LEU A C 1
ATOM 632 O O . LEU A 1 85 ? 6.187 0.148 -3.273 1.00 63.81 85 LEU A O 1
ATOM 636 N N . ALA A 1 86 ? 4.266 -0.619 -2.367 1.00 56.47 86 ALA A N 1
ATOM 637 C CA . ALA A 1 86 ? 3.748 0.679 -1.943 1.00 56.47 86 ALA A CA 1
ATOM 638 C C . ALA A 1 86 ? 4.327 1.161 -0.594 1.00 56.47 86 ALA A C 1
ATOM 640 O O . ALA A 1 86 ? 4.310 2.361 -0.344 1.00 56.47 86 ALA A O 1
ATOM 641 N N . ALA A 1 87 ? 4.911 0.276 0.229 1.00 54.84 87 ALA A N 1
ATOM 642 C CA . ALA A 1 87 ? 5.491 0.614 1.540 1.00 54.84 87 ALA A CA 1
ATOM 643 C C . ALA A 1 87 ? 7.007 0.328 1.613 1.00 54.84 87 ALA A C 1
ATOM 645 O O . ALA A 1 87 ? 7.472 -0.709 1.140 1.00 54.84 87 ALA A O 1
ATOM 646 N N . ARG A 1 88 ? 7.807 1.236 2.202 1.00 55.53 88 ARG A N 1
ATOM 647 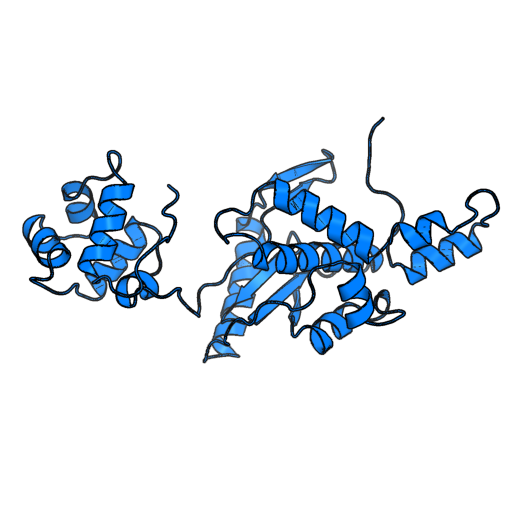C CA . ARG A 1 88 ? 9.287 1.121 2.261 1.00 55.53 88 ARG A CA 1
ATOM 648 C C . ARG A 1 88 ? 9.916 1.326 3.652 1.00 55.53 88 ARG A C 1
ATOM 650 O O . ARG A 1 88 ? 11.139 1.497 3.701 1.00 55.53 88 ARG A O 1
ATOM 657 N N . HIS A 1 89 ? 9.188 1.292 4.779 1.00 56.00 89 HIS A N 1
ATOM 658 C CA . HIS A 1 89 ? 9.834 1.494 6.101 1.00 56.00 89 HIS A CA 1
ATOM 659 C C . HIS A 1 89 ? 9.455 0.482 7.207 1.00 56.00 89 HIS A C 1
ATOM 661 O O . HIS A 1 89 ? 8.321 0.039 7.309 1.00 56.00 89 HIS A O 1
ATOM 667 N N . GLU A 1 90 ? 10.458 0.093 8.007 1.00 47.53 90 GLU A N 1
ATOM 668 C CA . GLU A 1 90 ? 10.344 -0.747 9.208 1.00 47.53 90 GLU A CA 1
ATOM 669 C C . GLU A 1 90 ? 10.345 0.194 10.423 1.00 47.53 90 GLU A C 1
ATOM 671 O O . GLU A 1 90 ? 11.160 1.126 10.507 1.00 47.53 90 GLU A O 1
ATOM 676 N N . TYR A 1 91 ? 9.417 -0.012 11.358 1.00 43.34 91 TYR A N 1
ATOM 677 C CA . TYR A 1 91 ? 9.382 0.750 12.603 1.00 43.34 91 TYR A CA 1
ATOM 678 C C . TYR A 1 91 ? 10.279 0.079 13.646 1.00 43.34 91 TYR A C 1
ATOM 680 O O . TYR A 1 91 ? 9.999 -1.028 14.105 1.00 43.34 91 TYR A O 1
ATOM 688 N N . ASP A 1 92 ? 11.365 0.749 14.027 1.00 42.38 92 ASP A N 1
ATOM 689 C CA . ASP A 1 92 ? 12.267 0.255 15.061 1.00 42.38 92 ASP A CA 1
ATOM 690 C C . ASP A 1 92 ? 11.702 0.604 16.448 1.00 42.38 92 ASP A C 1
ATOM 692 O O . ASP A 1 92 ? 11.762 1.749 16.906 1.00 42.38 92 ASP A O 1
ATOM 696 N N . HIS A 1 93 ? 11.148 -0.408 17.119 1.00 41.97 93 HIS A N 1
ATOM 697 C CA . HIS A 1 93 ? 10.538 -0.276 18.444 1.00 41.97 93 HIS A CA 1
ATOM 698 C C . HIS A 1 93 ? 11.540 0.028 19.576 1.00 41.97 93 HIS A C 1
ATOM 700 O O . HIS A 1 93 ? 11.111 0.472 20.640 1.00 41.97 93 HIS A O 1
ATOM 706 N N . GLU A 1 94 ? 12.847 -0.187 19.385 1.00 35.44 94 GLU A N 1
ATOM 707 C CA . GLU A 1 94 ? 13.872 0.107 20.402 1.00 35.44 94 GLU A CA 1
ATOM 708 C C . GLU A 1 94 ? 14.344 1.561 20.336 1.00 35.44 94 GLU A C 1
ATOM 710 O O . GLU A 1 94 ? 14.625 2.182 21.362 1.00 35.44 94 GLU A O 1
ATOM 715 N N . THR A 1 95 ? 14.433 2.115 19.128 1.00 38.34 95 THR A N 1
ATOM 716 C CA . THR A 1 95 ? 14.973 3.462 18.895 1.00 38.34 95 THR A CA 1
ATOM 717 C C . THR A 1 95 ? 13.897 4.514 18.638 1.00 38.34 95 THR A C 1
ATOM 719 O O . THR A 1 95 ? 14.200 5.706 18.680 1.00 38.34 95 THR A O 1
ATOM 722 N N . GLY A 1 96 ? 12.650 4.104 18.378 1.00 39.62 96 GLY A N 1
ATOM 723 C CA . GLY A 1 96 ? 11.545 5.005 18.032 1.00 39.62 96 GLY A CA 1
ATOM 724 C C . GLY A 1 96 ? 11.732 5.707 16.683 1.00 39.62 96 GLY A C 1
ATOM 725 O O . GLY A 1 96 ? 11.054 6.697 16.405 1.00 39.62 96 GLY A O 1
ATOM 726 N N . LEU A 1 97 ? 12.669 5.228 15.858 1.00 39.59 97 LEU A N 1
ATOM 727 C CA . LEU A 1 97 ? 13.019 5.803 14.563 1.00 39.59 97 LEU A CA 1
ATOM 728 C C . LEU A 1 97 ? 12.524 4.911 13.423 1.00 39.59 97 LEU A C 1
ATOM 730 O O . LEU A 1 97 ? 12.568 3.686 13.490 1.00 39.59 97 LEU A O 1
ATOM 734 N N . HIS A 1 98 ? 12.105 5.542 12.329 1.00 48.12 98 HIS A N 1
ATOM 735 C CA . HIS A 1 98 ? 11.791 4.833 11.094 1.00 48.12 98 HIS A CA 1
ATOM 736 C C . HIS A 1 98 ? 13.094 4.467 10.374 1.00 48.12 98 HIS A C 1
ATOM 738 O O . HIS A 1 98 ? 13.878 5.351 10.012 1.00 48.12 98 HIS A O 1
ATOM 744 N N . LYS A 1 99 ? 13.328 3.171 10.150 1.00 51.91 99 LYS A N 1
ATOM 745 C CA . LYS A 1 99 ? 14.418 2.679 9.298 1.00 51.91 99 LYS A CA 1
ATOM 746 C C . LYS A 1 99 ? 13.845 2.284 7.937 1.00 51.91 99 LYS A C 1
ATOM 748 O O . LYS A 1 99 ? 12.698 1.864 7.828 1.00 51.91 99 LYS A O 1
ATOM 753 N N . ARG A 1 100 ? 14.633 2.436 6.870 1.00 51.25 100 ARG A N 1
ATOM 754 C CA . ARG A 1 100 ? 14.272 1.885 5.552 1.00 51.25 100 ARG A CA 1
ATOM 755 C C . ARG A 1 100 ? 14.124 0.367 5.704 1.00 51.25 100 ARG A C 1
ATOM 757 O O . ARG A 1 100 ? 15.032 -0.220 6.291 1.00 51.25 100 ARG A O 1
ATOM 764 N N . VAL A 1 101 ? 13.028 -0.239 5.218 1.00 57.56 101 VAL A N 1
ATOM 765 C CA . VAL A 1 101 ? 12.858 -1.706 5.312 1.00 57.56 101 VAL A CA 1
ATOM 766 C C . VAL A 1 101 ? 14.067 -2.346 4.668 1.00 57.56 101 VAL A C 1
ATOM 768 O O . VAL A 1 101 ? 14.424 -2.029 3.527 1.00 57.56 101 VAL A O 1
ATOM 771 N N . ASP A 1 102 ? 14.680 -3.257 5.405 1.00 60.59 102 ASP A N 1
ATOM 772 C CA . ASP A 1 102 ? 15.572 -4.222 4.805 1.00 60.59 102 ASP A CA 1
ATOM 773 C C . ASP A 1 102 ? 14.719 -5.259 4.068 1.00 60.59 102 ASP A C 1
ATOM 775 O O . ASP A 1 102 ? 14.306 -6.277 4.627 1.00 60.59 102 ASP A O 1
ATOM 779 N N . LEU A 1 103 ? 14.361 -4.933 2.822 1.00 61.34 103 LEU A N 1
ATOM 780 C CA . LEU A 1 103 ? 13.478 -5.765 2.001 1.00 61.34 103 LEU A CA 1
ATOM 781 C C . LEU A 1 103 ? 14.077 -7.144 1.735 1.00 61.34 103 LEU A C 1
ATOM 783 O O . LEU A 1 103 ? 13.325 -8.064 1.420 1.00 61.34 103 LEU A O 1
ATOM 787 N N . GLU A 1 104 ? 15.391 -7.307 1.909 1.00 65.75 104 GLU A N 1
ATOM 788 C CA . GLU A 1 104 ? 16.050 -8.607 1.817 1.00 65.75 104 GLU A CA 1
ATOM 789 C C . GLU A 1 104 ? 15.505 -9.575 2.870 1.00 65.75 104 GLU A C 1
ATOM 791 O O . GLU A 1 104 ? 15.295 -10.748 2.572 1.00 65.75 104 GLU A O 1
ATOM 796 N N . LYS A 1 105 ? 15.150 -9.083 4.064 1.00 72.75 105 LYS A N 1
ATOM 797 C CA . LYS A 1 105 ? 14.590 -9.928 5.127 1.00 72.75 105 LYS A CA 1
ATOM 798 C C . LYS A 1 105 ? 13.216 -10.500 4.782 1.00 72.75 105 LYS A C 1
ATOM 800 O O . LYS A 1 105 ? 12.868 -11.560 5.275 1.00 72.75 105 LYS A O 1
ATOM 805 N N . SER A 1 106 ? 12.435 -9.814 3.945 1.00 77.00 106 SER A N 1
ATOM 806 C CA . SER A 1 106 ? 11.112 -10.284 3.492 1.00 77.00 106 SER A CA 1
ATOM 807 C C . SER A 1 106 ? 11.117 -10.733 2.023 1.00 77.00 106 SER A C 1
ATOM 809 O O . SER A 1 106 ? 10.049 -10.889 1.428 1.00 77.00 106 SER A O 1
ATOM 811 N N . ALA A 1 107 ? 12.297 -10.926 1.417 1.00 78.50 107 ALA A N 1
ATOM 812 C CA . ALA A 1 107 ? 12.428 -11.209 -0.011 1.00 78.50 107 ALA A CA 1
ATOM 813 C C . ALA A 1 107 ? 11.772 -12.536 -0.403 1.00 78.50 107 ALA A C 1
ATOM 815 O O . ALA A 1 107 ? 10.995 -12.558 -1.352 1.00 78.50 107 ALA A O 1
ATOM 816 N N . GLU A 1 108 ? 12.008 -13.602 0.366 1.00 82.75 108 GLU A N 1
ATOM 817 C CA . GLU A 1 108 ? 11.427 -14.925 0.102 1.00 82.75 108 GLU A CA 1
ATOM 818 C C . GLU A 1 108 ? 9.893 -14.887 0.141 1.00 82.75 108 GLU A C 1
ATOM 820 O O . GLU A 1 108 ? 9.226 -15.392 -0.762 1.00 82.75 108 GLU A O 1
ATOM 825 N N . ALA A 1 109 ? 9.322 -14.228 1.155 1.00 84.94 109 ALA A N 1
ATOM 826 C CA . ALA A 1 109 ? 7.878 -14.060 1.282 1.00 84.94 109 ALA A CA 1
ATOM 827 C C . ALA A 1 109 ? 7.294 -13.238 0.123 1.00 84.94 109 ALA A C 1
ATOM 829 O O . ALA A 1 109 ? 6.275 -13.616 -0.457 1.00 84.94 109 ALA A O 1
ATOM 830 N N . ARG A 1 110 ? 7.960 -12.142 -0.261 1.00 83.31 110 ARG A N 1
ATOM 831 C CA . ARG A 1 110 ? 7.554 -11.313 -1.404 1.00 83.31 110 ARG A CA 1
ATOM 832 C C . ARG A 1 110 ? 7.578 -12.113 -2.705 1.00 83.31 110 ARG A C 1
ATOM 834 O O . ARG A 1 110 ? 6.597 -12.093 -3.438 1.00 83.31 110 ARG A O 1
ATOM 841 N N . GLU A 1 111 ? 8.662 -12.831 -2.982 1.00 84.62 111 GLU A N 1
ATOM 842 C CA . GLU A 1 111 ? 8.804 -13.648 -4.193 1.00 84.62 111 GLU A CA 1
ATOM 843 C C . GLU A 1 111 ? 7.761 -14.768 -4.252 1.00 84.62 111 GLU A C 1
ATOM 845 O O . GLU A 1 111 ? 7.195 -15.027 -5.314 1.00 84.62 111 GLU A O 1
ATOM 850 N N . ALA A 1 112 ? 7.441 -15.389 -3.113 1.00 88.56 112 ALA A N 1
ATOM 851 C CA . ALA A 1 112 ? 6.380 -16.385 -3.032 1.00 88.56 112 ALA A CA 1
ATOM 852 C C . ALA A 1 112 ? 4.997 -15.786 -3.340 1.00 88.56 112 ALA A C 1
ATOM 854 O O . ALA A 1 112 ? 4.246 -16.366 -4.127 1.00 88.56 112 ALA A O 1
ATOM 855 N N . ILE A 1 113 ? 4.668 -14.619 -2.770 1.00 87.94 113 ILE A N 1
ATOM 856 C CA . ILE A 1 113 ? 3.417 -13.902 -3.069 1.00 87.94 113 ILE A CA 1
ATOM 857 C C . ILE A 1 113 ? 3.360 -13.556 -4.561 1.00 87.94 113 ILE A C 1
ATOM 859 O O . ILE A 1 113 ? 2.360 -13.836 -5.222 1.00 87.94 113 ILE A O 1
ATOM 863 N N . GLU A 1 114 ? 4.443 -13.012 -5.116 1.00 85.31 114 GLU A N 1
ATOM 864 C CA . GLU A 1 114 ? 4.524 -12.664 -6.535 1.00 85.31 114 GLU A CA 1
ATOM 865 C C . GLU A 1 114 ? 4.296 -13.876 -7.437 1.00 85.31 114 GLU A C 1
ATOM 867 O O . GLU A 1 114 ? 3.490 -13.812 -8.369 1.00 85.31 114 GLU A O 1
ATOM 872 N N . LEU A 1 115 ? 4.947 -14.998 -7.128 1.00 87.50 115 LEU A N 1
ATOM 873 C CA . LEU A 1 115 ? 4.804 -16.240 -7.875 1.00 87.50 115 LEU A CA 1
ATOM 874 C C . LEU A 1 115 ? 3.365 -16.768 -7.831 1.00 87.50 115 LEU A C 1
ATOM 876 O O . LEU A 1 115 ? 2.821 -17.138 -8.873 1.00 87.50 115 LEU A O 1
ATOM 880 N N . VAL A 1 116 ? 2.733 -16.778 -6.653 1.00 90.44 116 VAL A N 1
ATOM 881 C CA . VAL A 1 116 ? 1.343 -17.235 -6.490 1.00 90.44 116 VAL A CA 1
ATOM 882 C C . VAL A 1 116 ? 0.392 -16.381 -7.323 1.00 90.44 116 VAL A C 1
ATOM 884 O O . VAL A 1 116 ? -0.455 -16.928 -8.028 1.00 90.44 116 VAL A O 1
ATOM 887 N N . TYR A 1 117 ? 0.551 -15.057 -7.304 1.00 88.56 117 TYR A N 1
ATOM 888 C CA . TYR A 1 117 ? -0.304 -14.162 -8.085 1.00 88.56 117 TYR A CA 1
ATOM 889 C C . TYR A 1 117 ? -0.081 -14.335 -9.585 1.00 88.56 117 TYR A C 1
ATOM 891 O O . TYR A 1 117 ? -1.047 -14.410 -10.337 1.00 88.56 117 TYR A O 1
ATOM 899 N N . GLN A 1 118 ? 1.169 -14.465 -10.030 1.00 83.75 118 GLN A N 1
ATOM 900 C CA . GLN A 1 118 ? 1.478 -14.697 -11.443 1.00 83.75 118 GLN A CA 1
ATOM 901 C C . GLN A 1 118 ? 0.914 -16.031 -11.956 1.00 83.75 118 GLN A C 1
ATOM 903 O O . GLN A 1 118 ? 0.476 -16.111 -13.103 1.00 83.75 118 GLN A O 1
ATOM 908 N N . GLN A 1 119 ? 0.910 -17.075 -11.122 1.00 86.75 119 GLN A N 1
ATOM 909 C CA . GLN A 1 119 ? 0.365 -18.389 -11.479 1.00 86.75 119 GLN A CA 1
ATOM 910 C C . GLN A 1 119 ? -1.166 -18.440 -11.393 1.00 86.75 119 GLN A C 1
ATOM 912 O O . GLN A 1 119 ? -1.804 -19.060 -12.244 1.00 86.75 119 GLN A O 1
ATOM 917 N N . GLY A 1 120 ? -1.755 -17.805 -10.378 1.00 88.25 120 GLY A N 1
ATOM 918 C CA . GLY A 1 120 ? -3.203 -17.768 -10.161 1.00 88.25 120 GLY A CA 1
ATOM 919 C C . GLY A 1 120 ? -3.935 -16.801 -11.093 1.00 88.25 120 GLY A C 1
ATOM 920 O O . GLY A 1 120 ? -5.088 -17.044 -11.451 1.00 88.25 120 GLY A O 1
ATOM 921 N N . PHE A 1 121 ? -3.257 -15.738 -11.530 1.00 85.81 121 PHE A N 1
ATOM 922 C CA . PHE A 1 121 ? -3.800 -14.682 -12.382 1.00 85.81 121 PHE A CA 1
ATOM 923 C C . PHE A 1 121 ? -2.896 -14.472 -13.610 1.00 85.81 121 PHE A C 1
ATOM 925 O O . PHE A 1 121 ? -2.132 -13.506 -13.673 1.00 85.8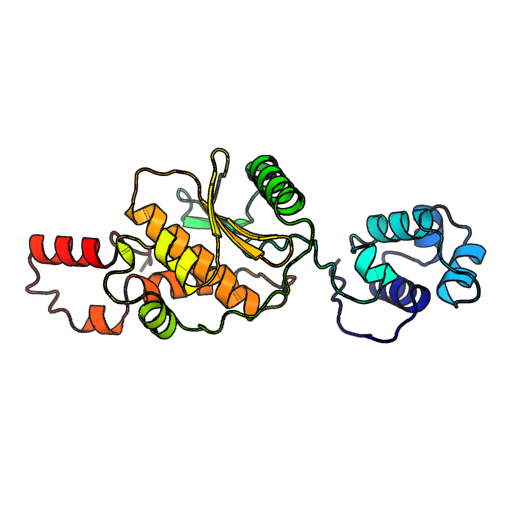1 121 PHE A O 1
ATOM 932 N N . PRO A 1 122 ? -2.964 -15.375 -14.608 1.00 78.12 122 PRO A N 1
ATOM 933 C CA . PRO A 1 122 ? -2.083 -15.325 -15.779 1.00 78.12 122 PRO A CA 1
ATOM 934 C C . PRO A 1 122 ? -2.267 -14.051 -16.621 1.00 78.12 122 PRO A C 1
ATOM 936 O O . PRO A 1 122 ? -1.311 -13.565 -17.241 1.00 78.12 122 PRO A O 1
ATOM 939 N N . GLU A 1 123 ? -3.478 -13.490 -16.612 1.00 81.94 123 GLU A N 1
ATOM 940 C CA . GLU A 1 123 ? -3.799 -12.203 -17.225 1.00 81.94 123 GLU A CA 1
ATOM 941 C C . GLU A 1 123 ? -3.829 -11.105 -16.150 1.00 81.94 123 GLU A C 1
ATOM 943 O O . GLU A 1 123 ? -4.617 -11.214 -15.204 1.00 81.94 123 GLU A O 1
ATOM 948 N N . PRO A 1 124 ? -2.988 -10.058 -16.265 1.00 76.12 124 PRO A N 1
ATOM 949 C CA . PRO A 1 124 ? -2.968 -8.973 -15.296 1.00 76.12 124 PRO A CA 1
ATOM 950 C C . PRO A 1 124 ? -4.275 -8.178 -15.350 1.00 76.12 124 PRO A C 1
ATOM 952 O O . PRO A 1 124 ? -4.801 -7.888 -16.428 1.00 76.12 124 PRO A O 1
ATOM 955 N N . ALA A 1 125 ? -4.785 -7.812 -14.178 1.00 80.25 125 ALA A N 1
ATOM 956 C CA . ALA A 1 125 ? -5.951 -6.951 -14.064 1.00 80.25 125 ALA A CA 1
ATOM 957 C C . ALA A 1 125 ? -5.600 -5.505 -14.450 1.00 80.25 125 ALA A C 1
ATOM 959 O O . ALA A 1 125 ? -4.458 -5.059 -14.323 1.00 80.25 125 ALA A O 1
ATOM 960 N N . GLU A 1 126 ? -6.598 -4.751 -14.904 1.00 80.38 126 GLU A N 1
ATOM 961 C CA . GLU A 1 126 ? -6.454 -3.303 -15.004 1.00 80.38 126 GLU A CA 1
ATOM 962 C C . GLU A 1 126 ? -6.448 -2.712 -13.590 1.00 80.38 126 GLU A C 1
ATOM 964 O O . GLU A 1 126 ? -7.386 -2.919 -12.820 1.00 80.38 126 GLU A O 1
ATOM 969 N N . LEU A 1 127 ? -5.389 -1.977 -13.244 1.00 77.38 127 LEU A N 1
ATOM 970 C CA . LEU A 1 127 ? -5.296 -1.315 -11.950 1.00 77.38 127 LEU A CA 1
ATOM 971 C C . LEU A 1 127 ? -6.244 -0.110 -11.920 1.00 77.38 127 LEU A C 1
ATOM 973 O O . LEU A 1 127 ? -5.922 0.970 -12.418 1.00 77.38 127 LEU A O 1
ATOM 977 N N . VAL A 1 128 ? -7.413 -0.290 -11.312 1.00 79.00 128 VAL A N 1
ATOM 978 C CA . VAL A 1 128 ? -8.380 0.791 -11.097 1.00 79.00 128 VAL A CA 1
ATOM 979 C C . VAL A 1 128 ? -7.987 1.575 -9.838 1.00 79.00 128 VAL A C 1
ATOM 981 O O . VAL A 1 128 ? -7.758 0.951 -8.800 1.00 79.00 128 VAL A O 1
ATOM 984 N N . PRO A 1 129 ? -7.892 2.917 -9.870 1.00 79.38 129 PRO A N 1
ATOM 985 C CA . PRO A 1 129 ? -7.630 3.719 -8.673 1.00 79.38 129 PRO A CA 1
ATOM 986 C C . PRO A 1 129 ? -8.692 3.513 -7.587 1.00 79.38 129 PRO A C 1
ATOM 988 O O . PRO A 1 129 ? -9.889 3.436 -7.892 1.00 79.38 129 PRO A O 1
ATOM 991 N N . LEU A 1 130 ? -8.273 3.472 -6.321 1.00 83.69 130 LEU A N 1
ATOM 992 C CA . LEU A 1 130 ? -9.204 3.414 -5.196 1.00 83.69 130 LEU A CA 1
ATOM 993 C C . LEU A 1 130 ? -10.054 4.690 -5.164 1.00 83.69 130 LEU A C 1
ATOM 995 O O . LEU A 1 130 ? -9.540 5.810 -5.201 1.00 83.69 130 LEU A O 1
ATOM 999 N N . ARG A 1 131 ? -11.379 4.516 -5.102 1.00 83.25 131 ARG A N 1
ATOM 1000 C CA . ARG A 1 131 ? -12.341 5.634 -5.096 1.00 83.25 131 ARG A CA 1
ATOM 1001 C C . ARG A 1 131 ? -12.377 6.375 -3.766 1.00 83.25 131 ARG A C 1
ATOM 1003 O O . ARG A 1 131 ? -12.658 7.565 -3.741 1.00 83.25 131 ARG A O 1
ATOM 1010 N N . VAL A 1 132 ? -12.102 5.653 -2.689 1.00 86.75 132 VAL A N 1
ATOM 1011 C CA . VAL A 1 132 ? -12.005 6.175 -1.329 1.00 86.75 132 VAL A CA 1
ATOM 1012 C C . VAL A 1 132 ? -10.637 6.825 -1.161 1.00 86.75 132 VAL A C 1
ATOM 1014 O O . VAL A 1 132 ? -9.632 6.207 -1.510 1.00 86.75 132 VAL A O 1
ATOM 1017 N N . ARG A 1 133 ? -10.582 8.058 -0.650 1.00 83.94 133 ARG A N 1
ATOM 1018 C CA . ARG A 1 133 ? -9.329 8.817 -0.474 1.00 83.94 133 ARG A CA 1
ATOM 1019 C C . ARG A 1 133 ? -9.116 9.311 0.951 1.00 83.94 133 ARG A C 1
ATOM 1021 O O . ARG A 1 133 ? -7.987 9.657 1.293 1.00 83.94 133 ARG A O 1
ATOM 1028 N N . THR A 1 134 ? -10.162 9.359 1.774 1.00 90.56 134 THR A N 1
ATOM 1029 C CA . THR A 1 134 ? -10.083 9.868 3.151 1.00 90.56 134 THR A CA 1
ATOM 1030 C C . THR A 1 134 ? -10.438 8.795 4.187 1.00 90.56 134 THR A C 1
ATOM 1032 O O . THR A 1 134 ? -11.144 7.836 3.864 1.00 90.56 134 THR A O 1
ATOM 1035 N N . PRO A 1 135 ? -9.977 8.937 5.444 1.00 93.50 135 PRO A N 1
ATOM 1036 C CA . PRO A 1 135 ? -10.386 8.052 6.533 1.00 93.50 135 PRO A CA 1
ATOM 1037 C C . PRO A 1 135 ? -11.906 8.010 6.737 1.00 93.50 135 PRO A C 1
ATOM 1039 O O . PRO A 1 135 ? -12.461 6.940 6.954 1.00 93.50 135 PRO A O 1
ATOM 1042 N N . GLU A 1 136 ? -12.597 9.145 6.609 1.00 92.81 136 GLU A N 1
ATOM 1043 C CA . GLU A 1 136 ? -14.058 9.224 6.749 1.00 92.81 136 GLU A CA 1
ATOM 1044 C C . GLU A 1 136 ? -14.782 8.432 5.650 1.00 92.81 136 GLU A C 1
ATOM 1046 O O . GLU A 1 136 ? -15.633 7.591 5.944 1.00 92.81 136 GLU A O 1
ATOM 1051 N N . GLU A 1 137 ? -14.397 8.635 4.386 1.00 94.25 137 GLU A N 1
ATOM 1052 C CA . GLU A 1 137 ? -14.924 7.859 3.257 1.00 94.25 137 GLU A CA 1
ATOM 1053 C C . GLU A 1 137 ? -14.634 6.361 3.430 1.00 94.25 137 GLU A C 1
ATOM 1055 O O . GLU A 1 137 ? -15.467 5.525 3.084 1.00 94.25 137 GLU A O 1
ATOM 1060 N N . MET A 1 138 ? -13.474 6.016 4.000 1.00 94.94 138 MET A N 1
ATOM 1061 C CA . MET A 1 138 ? -13.083 4.633 4.261 1.00 94.94 138 MET A CA 1
ATOM 1062 C C . MET A 1 138 ? -13.949 3.991 5.341 1.00 94.94 138 MET A C 1
ATOM 1064 O O . MET A 1 138 ? -14.440 2.882 5.148 1.00 94.94 138 MET A O 1
ATOM 1068 N N . ARG A 1 139 ? -14.218 4.699 6.442 1.00 94.12 139 ARG A N 1
ATOM 1069 C CA . ARG A 1 139 ? -15.162 4.237 7.472 1.00 94.12 139 ARG A CA 1
ATOM 1070 C C . ARG A 1 139 ? -16.558 4.040 6.891 1.00 94.12 139 ARG A C 1
ATOM 1072 O O . ARG A 1 139 ? -17.215 3.055 7.217 1.00 94.12 139 ARG A O 1
ATOM 1079 N N . ALA A 1 140 ? -16.999 4.942 6.014 1.00 94.19 140 ALA A N 1
ATOM 1080 C CA . ALA A 1 140 ? -18.288 4.820 5.344 1.00 94.19 140 ALA A CA 1
ATOM 1081 C C . ALA A 1 140 ? -18.344 3.602 4.405 1.00 94.19 140 ALA A C 1
ATOM 1083 O O . ALA A 1 140 ? -19.333 2.871 4.429 1.00 94.19 140 ALA A O 1
ATOM 1084 N N . ALA A 1 141 ? -17.287 3.361 3.622 1.00 94.88 141 ALA A N 1
ATOM 1085 C CA . ALA A 1 141 ? -17.196 2.227 2.702 1.00 94.88 141 ALA A CA 1
ATOM 1086 C C . ALA A 1 141 ? -17.121 0.883 3.439 1.00 94.88 141 ALA A C 1
ATOM 1088 O O . ALA A 1 141 ? -17.824 -0.057 3.079 1.00 94.88 141 ALA A O 1
ATOM 1089 N N . LEU A 1 142 ? -16.312 0.802 4.498 1.00 95.00 142 LEU A N 1
ATOM 1090 C CA . LEU A 1 142 ? -16.190 -0.406 5.309 1.00 95.00 142 LEU A CA 1
ATOM 1091 C C . LEU A 1 142 ? -17.434 -0.625 6.182 1.00 95.00 142 LEU A C 1
ATOM 1093 O O . LEU A 1 142 ? -17.762 -1.762 6.497 1.00 95.00 142 LEU A O 1
ATOM 1097 N N . GLY A 1 143 ? -18.152 0.432 6.560 1.00 93.69 143 GLY A N 1
ATOM 1098 C CA . GLY A 1 143 ? -19.370 0.378 7.364 1.00 93.69 143 GLY A CA 1
ATOM 1099 C C . GLY A 1 143 ? -19.124 0.295 8.876 1.00 93.69 143 GLY A C 1
ATOM 1100 O O . GLY A 1 143 ? -18.011 0.103 9.361 1.00 93.69 143 GLY A O 1
ATOM 1101 N N . SER A 1 144 ? -20.195 0.420 9.664 1.00 89.75 144 SER A N 1
ATOM 1102 C CA . SER A 1 144 ? -20.107 0.414 11.132 1.00 89.75 144 SER A CA 1
ATOM 1103 C C . SER A 1 144 ? -19.529 -0.896 11.677 1.00 89.75 144 SER A C 1
ATOM 1105 O O . SER A 1 144 ? -19.857 -1.981 11.182 1.00 89.75 144 SER A O 1
ATOM 1107 N N . GLY A 1 145 ? -18.704 -0.792 12.723 1.00 89.00 145 GLY A N 1
ATOM 1108 C CA . GLY A 1 145 ? -18.100 -1.945 13.396 1.00 89.00 145 GLY A CA 1
ATOM 1109 C C . GLY A 1 145 ? -17.087 -2.714 12.548 1.00 89.00 145 GLY A C 1
ATOM 1110 O O . GLY A 1 145 ? -16.776 -3.851 12.889 1.00 89.00 145 GLY A O 1
ATOM 1111 N N . PHE A 1 146 ? -16.583 -2.121 11.456 1.00 93.69 146 PHE A N 1
ATOM 1112 C CA . PHE A 1 146 ? -15.687 -2.804 10.518 1.00 93.69 146 PHE A CA 1
ATOM 1113 C C . PHE A 1 146 ? -14.444 -3.402 11.158 1.00 93.69 146 PHE A C 1
ATOM 1115 O O . PHE A 1 146 ? -13.867 -4.336 10.625 1.00 93.69 146 PHE A O 1
ATOM 1122 N N . VAL A 1 147 ? -14.019 -2.850 12.287 1.00 91.69 147 VAL A N 1
ATOM 1123 C CA . VAL A 1 147 ? -12.786 -3.221 12.965 1.00 91.69 147 VAL A CA 1
ATOM 1124 C C . VAL A 1 147 ? -12.797 -4.691 13.414 1.00 91.69 147 VAL A C 1
ATOM 1126 O O . VAL A 1 147 ? -11.745 -5.325 13.461 1.00 91.69 147 VAL A O 1
ATOM 1129 N N . ILE A 1 148 ? -13.978 -5.261 13.693 1.00 89.44 148 ILE A N 1
ATOM 1130 C CA . ILE A 1 148 ? -14.143 -6.664 14.115 1.00 89.44 148 ILE A CA 1
ATOM 1131 C C . ILE A 1 148 ? -13.742 -7.630 12.989 1.00 89.44 148 ILE A C 1
ATOM 1133 O O . ILE A 1 148 ? -13.024 -8.599 13.232 1.00 89.44 148 ILE A O 1
ATOM 1137 N N . ASP A 1 149 ? -14.184 -7.349 11.766 1.00 91.88 149 ASP A N 1
ATOM 1138 C CA . ASP A 1 149 ? -14.003 -8.154 10.553 1.00 91.88 149 ASP A CA 1
ATOM 1139 C C . ASP A 1 149 ? -13.219 -7.376 9.480 1.00 91.88 149 ASP A C 1
ATOM 1141 O O . ASP A 1 149 ? -13.527 -7.417 8.290 1.00 91.88 149 ASP A O 1
ATOM 1145 N N . PHE A 1 150 ? -12.197 -6.634 9.919 1.00 95.00 150 PHE A N 1
ATOM 1146 C CA . PHE A 1 150 ? -11.550 -5.597 9.113 1.00 95.00 150 PHE A CA 1
ATOM 1147 C C . PHE A 1 150 ? -10.927 -6.135 7.821 1.00 95.00 150 PHE A C 1
ATOM 1149 O O . PHE A 1 150 ? -11.155 -5.573 6.752 1.00 95.00 150 PHE A O 1
ATOM 1156 N N . ALA A 1 151 ? -10.194 -7.248 7.904 1.00 94.44 151 ALA A N 1
ATOM 1157 C CA . ALA A 1 151 ? -9.600 -7.893 6.734 1.00 94.44 151 ALA A CA 1
ATOM 1158 C C . ALA A 1 151 ? -10.672 -8.274 5.697 1.00 94.44 151 ALA A C 1
ATOM 1160 O O . ALA A 1 151 ? -10.587 -7.858 4.547 1.00 94.44 151 ALA A O 1
ATOM 1161 N N . ASP A 1 152 ? -11.727 -8.963 6.133 1.00 95.25 152 ASP A N 1
ATOM 1162 C CA . ASP A 1 152 ? -12.809 -9.430 5.262 1.00 95.25 152 ASP A CA 1
ATOM 1163 C C . ASP A 1 152 ? -13.551 -8.260 4.589 1.00 95.25 152 ASP A C 1
ATOM 1165 O O . ASP A 1 152 ? -14.004 -8.365 3.447 1.00 95.25 152 ASP A O 1
ATOM 1169 N N . ARG A 1 153 ? -13.686 -7.120 5.281 1.00 95.81 153 ARG A N 1
ATOM 1170 C CA . ARG A 1 153 ? -14.287 -5.903 4.710 1.00 95.81 153 ARG A CA 1
ATOM 1171 C C . ARG A 1 153 ? -13.377 -5.209 3.709 1.00 95.81 153 ARG A C 1
ATOM 1173 O O . ARG A 1 153 ? -13.878 -4.730 2.697 1.00 95.81 153 ARG A O 1
ATOM 1180 N N . ILE A 1 154 ? -12.069 -5.174 3.954 1.00 95.56 154 ILE A N 1
ATOM 1181 C CA . ILE A 1 154 ? -11.098 -4.685 2.967 1.00 95.56 154 ILE A CA 1
ATOM 1182 C C . ILE A 1 154 ? -11.197 -5.527 1.686 1.00 95.56 154 ILE A C 1
ATOM 1184 O O . ILE A 1 154 ? -11.343 -4.968 0.599 1.00 95.56 154 ILE A O 1
ATOM 1188 N N . GLU A 1 155 ? -11.198 -6.854 1.812 1.00 95.38 155 GLU A N 1
ATOM 1189 C CA . GLU A 1 155 ? -11.285 -7.763 0.664 1.00 95.38 155 GLU A CA 1
ATOM 1190 C C . GLU A 1 155 ? -12.585 -7.571 -0.120 1.00 95.38 155 GLU A C 1
ATOM 1192 O O . GLU A 1 155 ? -12.567 -7.424 -1.343 1.00 95.38 155 GLU A O 1
ATOM 1197 N N . ARG A 1 156 ? -13.722 -7.524 0.582 1.00 94.69 156 ARG A N 1
ATOM 1198 C CA . ARG A 1 156 ? -15.043 -7.468 -0.051 1.00 94.69 156 ARG A CA 1
ATOM 1199 C C . ARG A 1 156 ? -15.385 -6.103 -0.643 1.00 94.69 156 ARG A C 1
ATOM 1201 O O . ARG A 1 156 ? -15.968 -6.056 -1.721 1.00 94.69 156 ARG A O 1
ATOM 1208 N N . GLU A 1 157 ? -15.084 -5.019 0.067 1.00 94.25 157 GLU A N 1
ATOM 1209 C CA . GLU A 1 157 ? -15.545 -3.676 -0.314 1.00 94.25 157 GLU A CA 1
ATOM 1210 C C . GLU A 1 157 ? -14.520 -2.920 -1.174 1.00 94.25 157 GLU A C 1
ATOM 1212 O O . GLU A 1 157 ? -14.895 -2.004 -1.909 1.00 94.25 157 GLU A O 1
ATOM 1217 N N . LEU A 1 158 ? -13.230 -3.277 -1.088 1.00 92.06 158 LEU A N 1
ATOM 1218 C CA . LEU A 1 158 ? -12.143 -2.566 -1.777 1.00 92.06 158 LEU A CA 1
ATOM 1219 C C . LEU A 1 158 ? -11.413 -3.415 -2.824 1.00 92.06 158 LEU A C 1
ATOM 1221 O O . LEU A 1 158 ? -10.569 -2.870 -3.535 1.00 92.06 158 LEU A O 1
ATOM 1225 N N . GLU A 1 159 ? -11.714 -4.716 -2.916 1.00 91.88 159 GLU A N 1
ATOM 1226 C CA . GLU A 1 159 ? -11.018 -5.666 -3.798 1.00 91.88 159 GLU A CA 1
ATOM 1227 C C . GLU A 1 159 ? -9.494 -5.682 -3.550 1.00 91.88 159 GLU A C 1
ATOM 1229 O O . GLU A 1 159 ? -8.687 -5.762 -4.481 1.00 91.88 159 GLU A O 1
ATOM 1234 N N . ILE A 1 160 ? -9.099 -5.561 -2.276 1.00 93.50 160 ILE A N 1
ATOM 1235 C CA . ILE A 1 160 ? -7.709 -5.648 -1.815 1.00 93.50 160 ILE A CA 1
ATOM 1236 C C . ILE A 1 160 ? -7.552 -6.958 -1.045 1.00 93.50 160 ILE A C 1
ATOM 1238 O O . ILE A 1 160 ? -8.146 -7.118 0.016 1.00 93.50 160 ILE A O 1
ATOM 1242 N N . ASP A 1 161 ? -6.724 -7.868 -1.544 1.00 94.44 161 ASP A N 1
ATOM 1243 C CA . ASP A 1 161 ? -6.502 -9.169 -0.909 1.00 94.44 161 ASP A CA 1
ATOM 1244 C C . ASP A 1 161 ? -5.699 -9.012 0.401 1.00 94.44 161 ASP A C 1
ATOM 1246 O O . ASP A 1 161 ? -4.671 -8.325 0.419 1.00 94.44 161 ASP A O 1
ATOM 1250 N N . VAL A 1 162 ? -6.110 -9.663 1.497 1.00 94.94 162 VAL A N 1
ATOM 1251 C CA . VAL A 1 162 ? -5.397 -9.610 2.786 1.00 94.94 162 VAL A CA 1
ATOM 1252 C C . VAL A 1 162 ? -4.736 -10.955 3.080 1.00 94.94 162 VAL A C 1
ATOM 1254 O O . VAL A 1 162 ? -5.352 -11.938 3.490 1.00 94.94 162 VAL A O 1
ATOM 1257 N N . LEU A 1 163 ? -3.417 -10.991 2.927 1.00 92.81 163 LEU A N 1
ATOM 1258 C CA . LEU A 1 163 ? -2.606 -12.190 3.088 1.00 92.81 163 LEU A CA 1
ATOM 1259 C C . LEU A 1 163 ? -1.953 -12.210 4.469 1.00 92.81 163 LEU A C 1
ATOM 1261 O O . LEU A 1 163 ? -1.400 -11.215 4.934 1.00 92.81 163 LEU A O 1
ATOM 1265 N N . ARG A 1 164 ? -1.946 -13.377 5.115 1.00 90.88 164 ARG A N 1
ATOM 1266 C CA . ARG A 1 164 ? -1.131 -13.626 6.310 1.00 90.88 164 ARG A CA 1
ATOM 1267 C C . ARG A 1 164 ? -0.038 -14.616 5.947 1.00 90.88 164 ARG A C 1
ATOM 1269 O O . ARG A 1 164 ? -0.348 -15.734 5.545 1.00 90.88 164 ARG A O 1
ATOM 1276 N N . PHE A 1 165 ? 1.217 -14.197 6.062 1.00 84.94 165 PHE A N 1
ATOM 1277 C CA . PHE A 1 165 ? 2.355 -14.950 5.541 1.00 84.94 165 PHE A CA 1
ATOM 1278 C C . PHE A 1 165 ? 3.490 -15.001 6.571 1.00 84.94 165 PHE A C 1
ATOM 1280 O O . PHE A 1 165 ? 3.936 -13.972 7.079 1.00 84.94 165 PHE A O 1
ATOM 1287 N N . GLU A 1 166 ? 3.938 -16.208 6.917 1.00 84.81 166 GLU A N 1
ATOM 1288 C CA . GLU A 1 166 ? 5.081 -16.397 7.817 1.00 84.81 166 GLU A CA 1
ATOM 1289 C C . GLU A 1 166 ? 6.392 -15.990 7.129 1.00 84.81 166 GLU A C 1
ATOM 1291 O O . GLU A 1 166 ? 6.547 -16.160 5.925 1.00 84.81 166 GLU A O 1
ATOM 1296 N N . GLY A 1 167 ? 7.349 -15.449 7.885 1.00 79.56 167 GLY A N 1
ATOM 1297 C CA . GLY A 1 167 ? 8.622 -14.968 7.326 1.00 79.56 167 GLY A CA 1
ATOM 1298 C C . GLY A 1 167 ? 8.586 -13.527 6.809 1.00 79.56 167 GLY A C 1
ATOM 1299 O O . GLY A 1 167 ? 9.610 -13.004 6.381 1.00 79.56 167 GLY A O 1
ATOM 1300 N N . LEU A 1 168 ? 7.440 -12.847 6.901 1.00 82.06 168 LEU A N 1
ATOM 1301 C CA . LEU A 1 168 ? 7.405 -11.389 6.826 1.00 82.06 168 LEU A CA 1
ATOM 1302 C C . LEU A 1 168 ? 7.988 -10.800 8.109 1.00 82.06 168 LEU A C 1
ATOM 1304 O O . LEU A 1 168 ? 7.591 -11.195 9.201 1.00 82.06 168 LEU A O 1
ATOM 1308 N N . HIS A 1 169 ? 8.906 -9.846 7.966 1.00 78.19 169 HIS A N 1
ATOM 1309 C CA . HIS A 1 169 ? 9.447 -9.078 9.094 1.00 78.19 169 HIS A CA 1
ATOM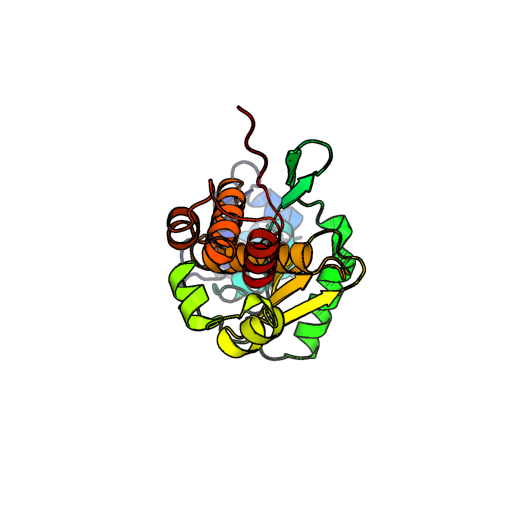 1310 C C . HIS A 1 169 ? 8.641 -7.808 9.384 1.00 78.19 169 HIS A C 1
ATOM 1312 O O . HIS A 1 169 ? 8.687 -7.274 10.487 1.00 78.19 169 HIS A O 1
ATOM 1318 N N . THR A 1 170 ? 7.913 -7.322 8.383 1.00 76.69 170 THR A N 1
ATOM 1319 C CA . THR A 1 170 ? 7.003 -6.184 8.478 1.00 76.69 170 THR A CA 1
ATOM 1320 C C . THR A 1 170 ? 5.814 -6.426 7.559 1.00 76.69 170 THR A C 1
ATOM 1322 O O . THR A 1 170 ? 5.894 -7.232 6.628 1.00 76.69 170 THR A O 1
ATOM 1325 N N . ALA A 1 171 ? 4.713 -5.728 7.820 1.00 85.06 171 ALA A N 1
ATOM 1326 C CA . ALA A 1 171 ? 3.604 -5.662 6.885 1.00 85.06 171 ALA A CA 1
ATOM 1327 C C . ALA A 1 171 ? 4.050 -5.020 5.557 1.00 85.06 171 ALA A C 1
ATOM 1329 O O . ALA A 1 171 ? 4.976 -4.206 5.536 1.00 85.06 171 ALA A O 1
ATOM 1330 N N . LEU A 1 172 ? 3.421 -5.429 4.454 1.00 83.00 172 LEU A N 1
ATOM 1331 C CA . LEU A 1 172 ? 3.721 -4.942 3.111 1.00 83.00 172 LEU A CA 1
ATOM 1332 C C . LEU A 1 172 ? 2.434 -4.634 2.350 1.00 83.00 172 LEU A C 1
ATOM 1334 O O . LEU A 1 172 ? 1.519 -5.454 2.304 1.00 83.00 172 LEU A O 1
ATOM 1338 N N . SER A 1 173 ? 2.433 -3.509 1.649 1.00 85.94 173 SER A N 1
ATOM 1339 C CA . SER A 1 173 ? 1.448 -3.169 0.626 1.00 85.94 173 SER A CA 1
ATOM 1340 C C . SER A 1 173 ? 2.028 -3.418 -0.760 1.00 85.94 173 SER A C 1
ATOM 1342 O O . SER A 1 173 ? 3.058 -2.842 -1.120 1.00 85.94 173 SER A O 1
ATOM 1344 N N . LEU A 1 174 ? 1.374 -4.262 -1.549 1.00 82.88 174 LEU A N 1
ATOM 1345 C CA . LEU A 1 174 ? 1.858 -4.720 -2.846 1.00 82.88 174 LEU A CA 1
ATOM 1346 C C . LEU A 1 174 ? 0.785 -4.524 -3.921 1.00 82.88 174 LEU A C 1
ATOM 1348 O O . LEU A 1 174 ? -0.414 -4.631 -3.667 1.00 82.88 174 LEU A O 1
ATOM 1352 N N . ILE A 1 175 ? 1.230 -4.280 -5.148 1.00 82.81 175 ILE A N 1
ATOM 1353 C CA . ILE A 1 175 ? 0.414 -4.396 -6.353 1.00 82.81 175 ILE A CA 1
ATOM 1354 C C . ILE A 1 175 ? 1.084 -5.431 -7.240 1.00 82.81 175 ILE A C 1
ATOM 1356 O O . ILE A 1 175 ? 2.180 -5.178 -7.733 1.00 82.81 175 ILE A O 1
ATOM 1360 N N . VAL A 1 176 ? 0.448 -6.581 -7.449 1.00 81.56 176 VAL A N 1
ATOM 1361 C CA . VAL A 1 176 ? 0.992 -7.679 -8.260 1.00 81.56 176 VAL A CA 1
ATOM 1362 C C . VAL A 1 176 ? -0.016 -8.051 -9.337 1.00 81.56 176 VAL A C 1
ATOM 1364 O O . VAL A 1 176 ? -1.184 -8.296 -9.042 1.00 81.56 176 VAL A O 1
ATOM 1367 N N . ALA A 1 177 ? 0.424 -8.077 -10.599 1.00 79.81 177 ALA A N 1
ATOM 1368 C CA . ALA A 1 177 ? -0.436 -8.365 -11.753 1.00 79.81 177 ALA A CA 1
ATOM 1369 C C . ALA A 1 177 ? -1.729 -7.512 -11.777 1.00 79.81 177 ALA A C 1
ATOM 1371 O O . ALA A 1 177 ? -2.812 -8.007 -12.090 1.00 79.81 177 ALA A O 1
ATOM 1372 N N . GLY A 1 178 ? -1.619 -6.232 -11.401 1.00 79.19 178 GLY A N 1
ATOM 1373 C CA . GLY A 1 178 ? -2.739 -5.285 -11.353 1.00 79.19 178 GLY A CA 1
ATOM 1374 C C . GLY A 1 178 ? -3.691 -5.435 -10.161 1.00 79.19 178 GLY A C 1
ATOM 1375 O O . GLY A 1 178 ? -4.694 -4.728 -10.105 1.00 79.19 178 GLY A O 1
ATOM 1376 N N . ARG A 1 179 ? -3.394 -6.322 -9.204 1.00 86.50 179 ARG A N 1
ATOM 1377 C CA . ARG A 1 179 ? -4.191 -6.541 -7.986 1.00 86.50 179 ARG A CA 1
ATOM 1378 C C . ARG A 1 179 ? -3.484 -5.973 -6.769 1.00 86.50 179 ARG A C 1
ATOM 1380 O O . ARG A 1 179 ? -2.276 -6.147 -6.637 1.00 86.50 179 ARG A O 1
ATOM 1387 N N . ARG A 1 180 ? -4.233 -5.310 -5.888 1.00 89.81 180 ARG A N 1
ATOM 1388 C CA . ARG A 1 180 ? -3.715 -4.810 -4.610 1.00 89.81 180 ARG A CA 1
ATOM 1389 C C . ARG A 1 180 ? -3.774 -5.921 -3.576 1.00 89.81 180 ARG A C 1
ATOM 1391 O O . ARG A 1 180 ? -4.808 -6.568 -3.441 1.00 89.81 180 ARG A O 1
ATOM 1398 N N . CYS A 1 181 ? -2.705 -6.088 -2.815 1.00 90.81 181 CYS A N 1
ATOM 1399 C CA . CYS A 1 181 ? -2.714 -6.955 -1.653 1.00 90.81 181 CYS A CA 1
ATOM 1400 C C . CYS A 1 181 ? -1.947 -6.343 -0.482 1.00 90.81 181 CYS A C 1
ATOM 1402 O O . CYS A 1 181 ? -0.970 -5.612 -0.657 1.00 90.81 181 CYS A O 1
ATOM 1404 N N . ILE A 1 182 ? -2.421 -6.642 0.724 1.00 92.56 182 ILE A N 1
ATOM 1405 C CA . ILE A 1 182 ? -1.756 -6.322 1.982 1.00 92.56 182 ILE A CA 1
ATOM 1406 C C . ILE A 1 182 ? -1.288 -7.641 2.583 1.00 92.56 182 ILE A C 1
ATOM 1408 O O . ILE A 1 182 ? -2.095 -8.531 2.840 1.00 92.56 182 ILE A O 1
ATOM 1412 N N . ALA A 1 183 ? 0.012 -7.773 2.811 1.00 90.81 183 ALA A N 1
ATOM 1413 C CA . ALA A 1 183 ? 0.606 -8.950 3.419 1.00 90.81 183 ALA A CA 1
ATOM 1414 C C . ALA A 1 183 ? 1.044 -8.634 4.852 1.00 90.81 183 ALA A C 1
ATOM 1416 O O . ALA A 1 183 ? 1.759 -7.665 5.096 1.00 90.81 183 ALA A O 1
ATOM 1417 N N . LEU A 1 184 ? 0.615 -9.456 5.806 1.00 90.25 184 LEU A N 1
ATOM 1418 C CA . LEU A 1 184 ? 0.860 -9.277 7.234 1.00 90.25 184 LEU A CA 1
ATOM 1419 C C . LEU A 1 184 ? 1.593 -10.485 7.804 1.00 90.25 184 LEU A C 1
ATOM 1421 O O . LEU A 1 184 ? 1.276 -11.633 7.476 1.00 90.25 184 LEU A O 1
ATOM 1425 N N . GLN A 1 185 ? 2.488 -10.239 8.755 1.00 88.88 185 GLN A N 1
ATOM 1426 C CA . GLN A 1 185 ? 2.968 -11.307 9.619 1.00 88.88 185 GLN A CA 1
ATOM 1427 C C . GLN A 1 185 ? 1.813 -11.788 10.524 1.00 88.88 185 GLN A C 1
ATOM 1429 O O . GLN A 1 185 ? 1.120 -10.967 11.135 1.00 88.88 185 GLN A O 1
ATOM 1434 N N . PRO A 1 186 ? 1.567 -13.105 10.652 1.00 88.88 186 PRO A N 1
ATOM 1435 C CA . PRO A 1 186 ? 0.603 -13.617 11.616 1.00 88.88 186 PRO A CA 1
ATOM 1436 C C . PRO A 1 186 ? 0.956 -13.173 13.042 1.00 88.88 186 PRO A C 1
ATOM 1438 O O . PRO A 1 186 ? 2.066 -13.394 13.519 1.00 88.88 186 PRO A O 1
ATOM 1441 N N . SER A 1 187 ? -0.005 -12.569 13.738 1.00 86.50 187 SER A N 1
ATOM 1442 C CA . SER A 1 187 ? 0.140 -12.142 15.129 1.00 86.50 187 SER A CA 1
ATOM 1443 C C . SER A 1 187 ? -1.156 -12.401 15.900 1.00 86.50 187 SER A C 1
ATOM 1445 O O . SER A 1 187 ? -2.235 -12.122 15.366 1.00 86.50 187 SER A O 1
ATOM 1447 N N . PRO A 1 188 ? -1.086 -12.909 17.148 1.00 85.62 188 PRO A N 1
ATOM 1448 C CA . PRO A 1 188 ? -2.256 -13.050 18.013 1.00 85.62 188 PRO A CA 1
ATOM 1449 C C . PRO A 1 188 ? -2.727 -11.703 18.583 1.00 85.62 188 PRO A C 1
ATOM 1451 O O . PRO A 1 188 ? -3.810 -11.623 19.159 1.00 85.62 188 PRO A O 1
ATOM 1454 N N . ASN A 1 189 ? -1.925 -10.641 18.450 1.00 86.56 189 ASN A N 1
ATOM 1455 C CA . ASN A 1 189 ? -2.301 -9.307 18.894 1.00 86.56 189 ASN A CA 1
ATOM 1456 C C . ASN A 1 189 ? -3.225 -8.655 17.853 1.00 86.56 189 ASN A C 1
ATOM 1458 O O . ASN A 1 189 ? -2.766 -8.021 16.905 1.00 86.56 189 ASN A O 1
ATOM 1462 N N . TRP A 1 190 ? -4.535 -8.818 18.047 1.00 87.25 190 TRP A N 1
ATOM 1463 C CA . TRP A 1 190 ? -5.578 -8.295 17.157 1.00 87.25 190 TRP A CA 1
ATOM 1464 C C . TRP A 1 190 ? -5.475 -6.781 16.928 1.00 87.25 190 TRP A C 1
ATOM 1466 O O . TRP A 1 190 ? -5.577 -6.311 15.800 1.00 87.25 190 TRP A O 1
ATOM 1476 N N . PHE A 1 191 ? -5.173 -6.030 17.983 1.00 84.94 191 PHE A N 1
ATOM 1477 C CA . PHE A 1 191 ? -4.973 -4.590 17.915 1.00 84.94 191 PHE A CA 1
ATOM 1478 C C . PHE A 1 191 ? -3.806 -4.188 17.006 1.00 84.94 191 PHE A C 1
ATOM 1480 O O . PHE A 1 191 ? -3.917 -3.273 16.194 1.00 84.94 191 PHE A O 1
ATOM 1487 N N . TYR A 1 192 ? -2.682 -4.896 17.135 1.00 85.31 192 TYR A N 1
ATOM 1488 C CA . TYR A 1 192 ? -1.524 -4.689 16.271 1.00 85.31 192 TYR A CA 1
ATOM 1489 C C . TYR A 1 192 ? -1.865 -5.009 14.812 1.00 85.31 192 TYR A C 1
ATOM 1491 O O . TYR A 1 192 ? -1.535 -4.225 13.930 1.00 85.31 192 TYR A O 1
ATOM 1499 N N . GLN A 1 193 ? -2.597 -6.100 14.563 1.00 89.12 193 GLN A N 1
ATOM 1500 C CA . GLN A 1 193 ? -3.031 -6.466 13.211 1.00 89.12 193 GLN A CA 1
ATOM 1501 C C . GLN A 1 193 ? -3.929 -5.395 12.581 1.00 89.12 193 GLN A C 1
ATOM 1503 O O . GLN A 1 193 ? -3.737 -5.055 11.417 1.00 89.12 193 GLN A O 1
ATOM 1508 N N . ASN A 1 194 ? -4.874 -4.833 13.341 1.00 92.75 194 ASN A N 1
ATOM 1509 C CA . ASN A 1 194 ? -5.745 -3.762 12.854 1.00 92.75 194 ASN A CA 1
ATOM 1510 C C . ASN A 1 194 ? -4.968 -2.479 12.554 1.00 92.75 194 ASN A C 1
ATOM 1512 O O . ASN A 1 194 ? -5.207 -1.849 11.525 1.00 92.75 194 ASN A O 1
ATOM 1516 N N . TRP A 1 195 ? -4.014 -2.113 13.414 1.00 91.50 195 TRP A N 1
ATOM 1517 C CA . TRP A 1 195 ? -3.131 -0.978 13.158 1.00 91.50 195 TRP A CA 1
ATOM 1518 C C . TRP A 1 195 ? -2.293 -1.185 11.894 1.00 91.50 195 TRP A C 1
ATOM 1520 O O . TRP A 1 195 ? -2.279 -0.312 11.028 1.00 91.50 195 TRP A O 1
ATOM 1530 N N . SER A 1 196 ? -1.640 -2.342 11.756 1.00 88.94 196 SER A N 1
ATOM 1531 C CA . SER A 1 196 ? -0.851 -2.680 10.568 1.00 88.94 196 SER A CA 1
ATOM 1532 C C . SER A 1 196 ? -1.709 -2.672 9.302 1.00 88.94 196 SER A C 1
ATOM 1534 O O . SER A 1 196 ? -1.313 -2.063 8.316 1.00 88.94 196 SER A O 1
ATOM 1536 N N . LEU A 1 197 ? -2.916 -3.246 9.339 1.00 93.00 197 LEU A N 1
ATOM 1537 C CA . LEU A 1 197 ? -3.871 -3.180 8.226 1.00 93.00 197 LEU A CA 1
ATOM 1538 C C . LEU A 1 197 ? -4.221 -1.743 7.841 1.00 93.00 197 LEU A C 1
ATOM 1540 O O . LEU A 1 197 ? -4.157 -1.394 6.665 1.00 93.00 197 LEU A O 1
ATOM 1544 N N . ALA A 1 198 ? -4.579 -0.904 8.815 1.00 93.88 198 ALA A N 1
ATOM 1545 C CA . ALA A 1 198 ? -4.937 0.489 8.564 1.00 93.88 198 ALA A CA 1
ATOM 1546 C C . ALA A 1 198 ? -3.751 1.305 8.020 1.00 93.88 198 ALA A C 1
ATOM 1548 O O . ALA A 1 198 ? -3.938 2.168 7.161 1.00 93.88 198 ALA A O 1
ATOM 1549 N N . HIS A 1 199 ? -2.538 1.021 8.500 1.00 90.50 199 HIS A N 1
ATOM 1550 C CA . HIS A 1 199 ? -1.301 1.646 8.039 1.00 90.50 199 HIS A CA 1
ATOM 1551 C C . HIS A 1 199 ? -0.989 1.276 6.584 1.00 90.50 199 HIS A C 1
ATOM 1553 O O . HIS A 1 199 ? -0.816 2.166 5.752 1.00 90.50 199 HIS A O 1
ATOM 1559 N N . GLU A 1 200 ? -1.000 -0.017 6.257 1.00 89.88 200 GLU A N 1
ATOM 1560 C CA . GLU A 1 200 ? -0.785 -0.510 4.892 1.00 89.88 200 GLU A CA 1
ATOM 1561 C C . GLU A 1 200 ? -1.876 -0.028 3.925 1.00 89.88 200 GLU A C 1
ATOM 1563 O O . GLU A 1 200 ? -1.599 0.423 2.813 1.00 89.88 200 GLU A O 1
ATOM 1568 N N . LEU A 1 201 ? -3.131 0.004 4.372 1.00 91.94 201 LEU A N 1
ATOM 1569 C CA . LEU A 1 201 ? -4.210 0.605 3.594 1.00 91.94 201 LEU A CA 1
ATOM 1570 C C . LEU A 1 201 ? -3.938 2.091 3.305 1.00 91.94 201 LEU A C 1
ATOM 1572 O O . LEU A 1 201 ? -4.169 2.553 2.187 1.00 91.94 201 LEU A O 1
ATOM 1576 N N . GLY A 1 202 ? -3.386 2.824 4.276 1.00 89.06 202 GLY A N 1
ATOM 1577 C CA . GLY A 1 202 ? -2.900 4.187 4.081 1.00 89.06 202 GLY A CA 1
ATOM 1578 C C . GLY A 1 202 ? -1.854 4.282 2.967 1.00 89.06 202 GLY A C 1
ATOM 1579 O O . GLY A 1 202 ? -1.972 5.155 2.106 1.00 89.06 202 GLY A O 1
ATOM 1580 N N . HIS A 1 203 ? -0.886 3.361 2.919 1.00 84.25 203 HIS A N 1
ATOM 1581 C CA . HIS A 1 203 ? 0.105 3.291 1.835 1.00 84.25 203 HIS A CA 1
ATOM 1582 C C . HIS A 1 203 ? -0.519 3.037 0.468 1.00 84.25 203 HIS A C 1
ATOM 1584 O O . HIS A 1 203 ? -0.125 3.689 -0.494 1.00 84.25 203 HIS A O 1
ATOM 1590 N N . LEU A 1 204 ? -1.515 2.158 0.350 1.00 85.38 204 LEU A N 1
ATOM 1591 C CA . LEU A 1 204 ? -2.197 1.926 -0.931 1.00 85.38 204 LEU A CA 1
ATOM 1592 C C . LEU A 1 204 ? -2.975 3.163 -1.406 1.00 85.38 204 LEU A C 1
ATOM 1594 O O . LEU A 1 204 ? -2.925 3.522 -2.583 1.00 85.38 204 LEU A O 1
ATOM 1598 N N . ILE A 1 205 ? -3.652 3.855 -0.490 1.00 84.25 205 ILE A N 1
ATOM 1599 C CA . ILE A 1 205 ? -4.434 5.060 -0.802 1.00 84.25 205 ILE A CA 1
ATOM 1600 C C . ILE A 1 205 ? -3.517 6.224 -1.197 1.00 84.25 205 ILE A C 1
ATOM 1602 O O . ILE A 1 205 ? -3.796 6.935 -2.165 1.00 84.25 205 ILE A O 1
ATOM 1606 N N . LEU A 1 206 ? -2.416 6.415 -0.465 1.00 76.19 206 LEU A N 1
ATOM 1607 C CA . LEU A 1 206 ? -1.432 7.471 -0.715 1.00 76.19 206 LEU A CA 1
ATOM 1608 C C . LEU A 1 206 ? -0.520 7.144 -1.901 1.00 76.19 206 LEU A C 1
ATOM 1610 O O . LEU A 1 206 ? -0.129 8.048 -2.635 1.00 76.19 206 LEU A O 1
ATOM 1614 N N . GLY A 1 207 ? -0.216 5.868 -2.129 1.00 67.38 207 GLY A N 1
ATOM 1615 C CA . GLY A 1 207 ? 0.516 5.375 -3.294 1.00 67.38 207 GLY A CA 1
ATOM 1616 C C . GLY A 1 207 ? -0.263 5.588 -4.590 1.00 67.38 207 GLY A C 1
ATOM 1617 O O . GLY A 1 207 ? 0.319 5.996 -5.584 1.00 67.38 207 GLY A O 1
ATOM 1618 N N . ASP A 1 208 ? -1.594 5.473 -4.564 1.00 55.75 208 ASP A N 1
ATOM 1619 C CA . ASP A 1 208 ? -2.450 5.917 -5.675 1.00 55.75 208 ASP A CA 1
ATOM 1620 C C . ASP A 1 208 ? -2.412 7.452 -5.890 1.00 55.75 208 ASP A C 1
ATOM 1622 O O . ASP A 1 208 ? -2.913 7.936 -6.903 1.00 55.75 208 ASP A O 1
ATOM 1626 N N . GLN A 1 209 ? -1.914 8.246 -4.930 1.00 46.34 209 GLN A N 1
ATOM 1627 C CA . GLN A 1 209 ? -1.757 9.710 -5.046 1.00 46.34 209 GLN A CA 1
ATOM 1628 C C . GLN A 1 209 ? -0.325 10.148 -5.397 1.00 46.34 209 GLN A C 1
ATOM 1630 O O . GLN A 1 209 ? -0.111 11.331 -5.668 1.00 46.34 209 GLN A O 1
ATOM 1635 N N . THR A 1 210 ? 0.656 9.242 -5.355 1.00 41.75 210 THR A N 1
ATOM 1636 C CA . THR A 1 210 ? 2.084 9.589 -5.412 1.00 41.75 210 THR A CA 1
ATOM 1637 C C . THR A 1 210 ? 2.789 8.749 -6.474 1.00 41.75 210 THR A C 1
ATOM 1639 O O . THR A 1 210 ? 2.448 7.594 -6.690 1.00 41.75 210 THR A O 1
ATOM 1642 N N . ASP A 1 211 ? 3.781 9.317 -7.159 1.00 43.50 211 ASP A N 1
ATOM 1643 C CA . ASP A 1 211 ? 4.614 8.556 -8.097 1.00 43.50 211 ASP A CA 1
ATOM 1644 C C . ASP A 1 211 ? 5.271 7.359 -7.358 1.00 43.50 211 ASP A C 1
ATOM 1646 O O . ASP A 1 211 ? 5.875 7.587 -6.302 1.00 43.50 211 ASP A O 1
ATOM 1650 N N . PRO A 1 212 ? 5.178 6.107 -7.865 1.00 44.12 212 PRO A N 1
ATOM 1651 C CA . PRO A 1 212 ? 5.778 4.915 -7.248 1.00 44.12 212 PRO A CA 1
ATOM 1652 C C . PRO A 1 212 ? 7.277 5.046 -6.928 1.00 44.12 212 PRO A C 1
ATOM 1654 O O . PRO A 1 212 ? 7.807 4.318 -6.084 1.00 44.12 212 PRO A O 1
ATOM 1657 N N . GLU A 1 213 ? 7.979 5.970 -7.588 1.00 41.59 213 GLU A N 1
ATOM 1658 C CA . GLU A 1 213 ? 9.402 6.238 -7.365 1.00 41.59 213 GLU A CA 1
ATOM 1659 C C . GLU A 1 213 ? 9.671 7.263 -6.243 1.00 41.59 213 GLU A C 1
ATOM 1661 O O . GLU A 1 213 ? 10.797 7.349 -5.753 1.00 41.59 213 GLU A O 1
ATOM 1666 N N . GLN A 1 214 ? 8.646 7.980 -5.764 1.00 42.22 214 GLN A N 1
ATOM 1667 C CA . GLN A 1 214 ? 8.744 9.043 -4.751 1.00 42.22 214 GLN A CA 1
ATOM 1668 C C . GLN A 1 214 ? 8.127 8.678 -3.390 1.00 42.22 214 GLN A C 1
ATOM 1670 O O . GLN A 1 214 ? 7.701 9.563 -2.646 1.00 42.22 214 GLN A O 1
ATOM 1675 N N . VAL A 1 215 ? 8.112 7.395 -3.010 1.00 49.41 215 VAL A N 1
ATOM 1676 C CA . VAL A 1 215 ? 7.712 6.977 -1.651 1.00 49.41 215 VAL A CA 1
ATOM 1677 C C . VAL A 1 215 ? 8.784 7.419 -0.640 1.00 49.41 215 VAL A C 1
ATOM 1679 O O . VAL A 1 215 ? 9.692 6.672 -0.270 1.00 49.41 215 VAL A O 1
ATOM 1682 N N . ALA A 1 216 ? 8.719 8.692 -0.246 1.00 48.94 216 ALA A N 1
ATOM 1683 C CA . ALA A 1 216 ? 9.601 9.345 0.716 1.00 48.94 216 ALA A CA 1
ATOM 1684 C C . ALA A 1 216 ? 9.094 9.157 2.158 1.00 48.94 216 ALA A C 1
ATOM 1686 O O . ALA A 1 216 ? 7.951 8.757 2.375 1.00 48.94 216 ALA A O 1
ATOM 1687 N N . ALA A 1 217 ? 9.906 9.532 3.153 1.00 50.22 217 ALA A N 1
ATOM 1688 C CA . ALA A 1 217 ? 9.537 9.534 4.578 1.00 50.22 217 ALA A CA 1
ATOM 1689 C C . ALA A 1 217 ? 8.248 10.332 4.900 1.00 50.22 217 ALA A C 1
ATOM 1691 O O . ALA A 1 217 ? 7.594 10.083 5.913 1.00 50.22 217 ALA A O 1
ATOM 1692 N N . SER A 1 218 ? 7.841 11.265 4.028 1.00 52.06 218 SER A N 1
ATOM 1693 C CA . SER A 1 218 ? 6.548 11.961 4.109 1.00 52.06 218 SER A CA 1
ATOM 1694 C C . SER A 1 218 ? 5.343 11.025 3.952 1.00 52.06 218 SER A C 1
ATOM 1696 O O . SER A 1 218 ? 4.289 11.298 4.526 1.00 52.06 218 SER A O 1
ATOM 1698 N N . THR A 1 219 ? 5.502 9.918 3.222 1.00 68.88 219 THR A N 1
ATOM 1699 C CA . THR A 1 219 ? 4.456 8.912 2.972 1.00 68.88 219 THR A CA 1
ATOM 1700 C C . THR A 1 219 ? 4.164 8.101 4.230 1.00 68.88 219 THR A C 1
ATOM 1702 O O . THR A 1 219 ? 3.005 7.894 4.556 1.00 68.88 219 THR A O 1
ATOM 1705 N N . GLU A 1 220 ? 5.184 7.759 5.023 1.00 73.00 220 GLU A N 1
ATOM 1706 C CA . GLU A 1 220 ? 5.020 7.035 6.296 1.00 73.00 220 GLU A CA 1
ATOM 1707 C C . GLU A 1 220 ? 4.265 7.847 7.348 1.00 73.00 220 GLU A C 1
ATOM 1709 O O . GLU A 1 220 ? 3.365 7.347 8.021 1.00 73.00 220 GLU A O 1
ATOM 1714 N N . SER A 1 221 ? 4.599 9.135 7.496 1.00 78.50 221 SER A N 1
ATOM 1715 C CA . SER A 1 221 ? 3.857 10.021 8.402 1.00 78.50 221 SER A CA 1
ATOM 1716 C C . SER A 1 221 ? 2.399 10.162 7.963 1.00 78.50 221 SER A C 1
ATOM 1718 O O . SER A 1 221 ? 1.500 10.223 8.803 1.00 78.50 221 SER A O 1
ATOM 1720 N N . ALA A 1 222 ? 2.155 10.215 6.653 1.00 83.00 222 ALA A N 1
ATOM 1721 C CA . ALA A 1 222 ? 0.812 10.276 6.104 1.00 83.00 222 ALA A CA 1
ATOM 1722 C C . ALA A 1 222 ? 0.045 8.955 6.297 1.00 83.00 222 ALA A C 1
ATOM 1724 O O . ALA A 1 222 ? -1.105 9.016 6.719 1.00 83.00 222 ALA A O 1
ATOM 1725 N N . ALA A 1 223 ? 0.673 7.794 6.094 1.00 84.12 223 ALA A N 1
ATOM 1726 C CA . ALA A 1 223 ? 0.073 6.480 6.335 1.00 84.12 223 ALA A CA 1
ATOM 1727 C C . ALA A 1 223 ? -0.265 6.278 7.821 1.00 84.12 223 ALA A C 1
ATOM 1729 O O . ALA A 1 223 ? -1.377 5.881 8.159 1.00 84.12 223 ALA A O 1
ATOM 1730 N N . ASN A 1 224 ? 0.635 6.672 8.728 1.00 85.19 224 ASN A N 1
ATOM 1731 C CA . ASN A 1 224 ? 0.369 6.662 10.169 1.00 85.19 224 ASN A CA 1
ATOM 1732 C C . ASN A 1 224 ? -0.792 7.578 10.562 1.00 85.19 224 ASN A C 1
ATOM 1734 O O . ASN A 1 224 ? -1.636 7.195 11.367 1.00 85.19 224 ASN A O 1
ATOM 1738 N N . ARG A 1 225 ? -0.850 8.788 9.996 1.00 90.31 225 ARG A N 1
ATOM 1739 C CA . ARG A 1 225 ? -1.962 9.716 10.232 1.00 90.31 225 ARG A CA 1
ATOM 1740 C C . ARG A 1 225 ? -3.275 9.168 9.681 1.00 90.31 225 ARG A C 1
ATOM 1742 O O . ARG A 1 225 ? -4.293 9.304 10.346 1.00 90.31 225 ARG A O 1
ATOM 1749 N N . PHE A 1 226 ? -3.245 8.533 8.511 1.00 92.25 226 PHE A N 1
ATOM 1750 C CA . PHE A 1 226 ? -4.408 7.863 7.938 1.00 92.25 226 PHE A CA 1
ATOM 1751 C C . PHE A 1 226 ? -4.903 6.739 8.856 1.00 92.25 226 PHE A C 1
ATOM 1753 O O . PHE A 1 226 ? -6.082 6.710 9.190 1.00 92.25 226 PHE A O 1
ATOM 1760 N N . ALA A 1 227 ? -4.005 5.864 9.319 1.00 92.88 227 ALA A N 1
ATOM 1761 C CA . ALA A 1 227 ? -4.343 4.769 10.225 1.00 92.88 227 ALA A CA 1
ATOM 1762 C C . ALA A 1 227 ? -4.910 5.267 11.559 1.00 92.88 227 ALA A C 1
ATOM 1764 O O . ALA A 1 227 ? -5.918 4.746 12.039 1.00 92.88 227 ALA A O 1
ATOM 1765 N N . ALA A 1 228 ? -4.282 6.301 12.129 1.00 92.31 228 ALA A N 1
ATOM 1766 C CA . ALA A 1 228 ? -4.743 6.940 13.351 1.00 92.31 228 ALA A CA 1
ATOM 1767 C C . ALA A 1 228 ? -6.163 7.482 13.185 1.00 92.31 228 ALA A C 1
ATOM 1769 O O . ALA A 1 228 ? -7.019 7.122 13.975 1.00 92.31 228 ALA A O 1
ATOM 1770 N N . GLU A 1 229 ? -6.436 8.262 12.141 1.00 94.62 229 GLU A N 1
ATOM 1771 C CA . GLU A 1 229 ? -7.767 8.840 11.927 1.00 94.62 229 GLU A CA 1
ATOM 1772 C C . GLU A 1 229 ? -8.822 7.780 11.556 1.00 94.62 229 GLU A C 1
ATOM 1774 O O . GLU A 1 229 ? -9.987 7.900 11.922 1.00 94.62 229 GLU A O 1
ATOM 1779 N N . LEU A 1 230 ? -8.436 6.709 10.853 1.00 94.88 230 LEU A N 1
ATOM 1780 C CA . LEU A 1 230 ? -9.349 5.623 10.482 1.00 94.88 230 LEU A CA 1
ATOM 1781 C C . LEU A 1 230 ? -9.828 4.837 11.711 1.00 94.88 230 LEU A C 1
ATOM 1783 O O . LEU A 1 230 ? -11.019 4.527 11.819 1.00 94.88 230 LEU A O 1
ATOM 1787 N N . LEU A 1 231 ? -8.908 4.500 12.617 1.00 94.00 231 LEU A N 1
ATOM 1788 C CA . LEU A 1 231 ? -9.198 3.695 13.806 1.00 94.00 231 LEU A CA 1
ATOM 1789 C C . LEU A 1 231 ? -9.658 4.554 14.991 1.00 94.00 231 LEU A C 1
ATOM 1791 O O . LEU A 1 231 ? -10.567 4.158 15.711 1.00 94.00 231 LEU A O 1
ATOM 1795 N N . LEU A 1 232 ? -9.062 5.732 15.168 1.00 90.88 232 LEU A N 1
ATOM 1796 C CA . LEU A 1 232 ? -9.257 6.663 16.281 1.00 90.88 232 LEU A CA 1
ATOM 1797 C C . LEU A 1 232 ? -9.655 8.054 15.746 1.00 90.88 232 LEU A C 1
ATOM 1799 O O . LEU A 1 232 ? -8.856 8.991 15.824 1.00 90.88 232 LEU A O 1
ATOM 1803 N N . PRO A 1 233 ? -10.862 8.202 15.177 1.00 89.38 233 PRO A N 1
ATOM 1804 C CA . PRO A 1 233 ? -11.249 9.435 14.502 1.00 89.38 233 PRO A CA 1
ATOM 1805 C C . PRO A 1 233 ? -11.361 10.611 15.483 1.00 89.38 233 PRO A C 1
ATOM 1807 O O . PRO A 1 233 ? -11.944 10.503 16.570 1.00 89.38 233 PRO A O 1
ATOM 1810 N N . GLU A 1 234 ? -10.780 11.753 15.105 1.00 88.69 234 GLU A N 1
ATOM 1811 C CA . GLU A 1 234 ? -10.585 12.900 15.996 1.00 88.69 234 GLU A CA 1
ATOM 1812 C C . GLU A 1 234 ? -11.921 13.461 16.502 1.00 88.69 234 GLU A C 1
ATOM 1814 O O . GLU A 1 234 ? -12.039 13.855 17.667 1.00 88.69 234 GLU A O 1
ATOM 1819 N N . THR A 1 235 ? -12.935 13.482 15.635 1.00 88.56 235 THR A N 1
ATOM 1820 C CA . THR A 1 235 ? -14.262 14.024 15.953 1.00 88.56 235 THR A CA 1
ATOM 1821 C C . THR A 1 235 ? -14.922 13.232 17.082 1.00 88.56 235 THR A C 1
ATOM 1823 O O . THR A 1 235 ? -15.353 13.816 18.081 1.00 88.56 235 THR A O 1
ATOM 1826 N N . GLU A 1 236 ? -14.940 11.903 16.979 1.00 87.69 236 GLU A N 1
ATOM 1827 C CA . GLU A 1 236 ? -15.469 11.016 18.012 1.00 87.69 236 GLU A CA 1
ATOM 1828 C C . GLU A 1 236 ? -14.609 11.080 19.279 1.00 87.69 236 GLU A C 1
ATOM 1830 O O . GLU A 1 236 ? -15.157 11.212 20.375 1.00 87.69 236 GLU A O 1
ATOM 1835 N N . MET A 1 237 ? -13.275 11.095 19.154 1.00 88.62 237 MET A N 1
ATOM 1836 C CA . MET A 1 237 ? -12.380 11.237 20.309 1.00 88.62 237 MET A CA 1
ATOM 1837 C C . MET A 1 237 ? -12.632 12.526 21.103 1.00 88.62 237 MET A C 1
ATOM 1839 O O . MET A 1 237 ? -12.595 12.515 22.335 1.00 88.62 237 MET A O 1
ATOM 1843 N N . ARG A 1 238 ? -12.892 13.647 20.422 1.00 90.25 238 ARG A N 1
ATOM 1844 C CA . ARG A 1 238 ? -13.190 14.937 21.066 1.00 90.25 238 ARG A CA 1
ATOM 1845 C C . ARG A 1 238 ? -14.576 14.990 21.702 1.00 90.25 238 ARG A C 1
ATOM 1847 O O . ARG A 1 238 ? -14.782 15.809 22.591 1.00 90.25 238 ARG A O 1
ATOM 1854 N N . SER A 1 239 ? -15.503 14.141 21.264 1.00 90.38 239 SER A N 1
ATOM 1855 C CA . SER A 1 239 ? -16.866 14.083 21.807 1.00 90.38 239 SER A CA 1
ATOM 1856 C C . SER A 1 239 ? -16.966 13.363 23.160 1.00 90.38 239 SER A C 1
ATOM 1858 O O . SER A 1 239 ? -18.004 13.427 23.816 1.00 90.38 239 SER A O 1
ATOM 1860 N N . ILE A 1 240 ? -15.896 12.687 23.589 1.00 89.44 240 ILE A N 1
ATOM 1861 C CA . ILE A 1 240 ? -15.871 11.903 24.825 1.00 89.44 240 ILE A CA 1
ATOM 1862 C C . ILE A 1 240 ? -15.513 12.779 26.028 1.00 89.44 240 ILE A C 1
ATOM 1864 O O . ILE A 1 240 ? -14.493 13.469 26.053 1.00 89.44 240 ILE A O 1
ATOM 1868 N N . GLU A 1 241 ? -16.309 12.659 27.088 1.00 91.56 241 GLU A N 1
ATOM 1869 C CA . GLU A 1 241 ? -16.043 13.255 28.400 1.00 91.56 241 GLU A CA 1
ATOM 1870 C C . GLU A 1 241 ? -14.963 12.459 29.160 1.00 91.56 241 GLU A C 1
ATOM 1872 O O . GLU A 1 241 ? -15.230 11.714 30.105 1.00 91.56 241 GLU A O 1
ATOM 1877 N N . TRP A 1 242 ? -13.700 12.612 28.749 1.00 90.19 242 TRP A N 1
ATOM 1878 C CA . TRP A 1 242 ? -12.560 11.845 29.278 1.00 90.19 242 TRP A CA 1
ATOM 1879 C C . TRP A 1 242 ? -12.370 11.937 30.798 1.00 90.19 242 TRP A C 1
ATOM 1881 O O . TRP A 1 242 ? -11.781 11.041 31.395 1.00 90.19 242 TRP A O 1
ATOM 1891 N N . GLN A 1 243 ? -12.841 13.016 31.429 1.00 89.19 243 GLN A N 1
ATOM 1892 C CA . GLN A 1 243 ? -12.711 13.227 32.875 1.00 89.19 243 GLN A CA 1
ATOM 1893 C C . GLN A 1 243 ? -13.620 12.307 33.697 1.00 89.19 243 GLN A C 1
ATOM 1895 O O . GLN A 1 243 ? -13.338 12.058 34.868 1.00 89.19 243 GLN A O 1
ATOM 1900 N N . THR A 1 244 ? -14.711 11.824 33.102 1.00 91.94 244 THR A N 1
ATOM 1901 C CA . THR A 1 244 ? -15.714 10.992 33.780 1.00 91.94 244 THR A CA 1
ATOM 1902 C C . THR A 1 244 ? -15.746 9.560 33.249 1.00 91.94 244 THR A C 1
ATOM 1904 O O . THR A 1 244 ? -16.395 8.703 33.854 1.00 91.94 244 THR A O 1
ATOM 1907 N N . LEU A 1 245 ? -15.013 9.279 32.165 1.00 91.06 245 LEU A N 1
ATOM 1908 C CA . LEU A 1 245 ? -14.921 7.959 31.555 1.00 91.06 245 LEU A CA 1
ATOM 1909 C C . LEU A 1 245 ? -14.310 6.939 32.526 1.00 91.06 245 LEU A C 1
ATOM 1911 O O . LEU A 1 245 ? -13.182 7.092 32.997 1.00 91.06 245 LEU A O 1
ATOM 1915 N N . GLN A 1 246 ? -15.069 5.881 32.802 1.00 91.19 246 GLN A N 1
ATOM 1916 C CA . GLN A 1 246 ? -14.614 4.762 33.625 1.00 91.19 246 GLN A CA 1
ATOM 1917 C C . GLN A 1 246 ? -13.774 3.778 32.802 1.00 91.19 246 GLN A C 1
ATOM 1919 O O . GLN A 1 246 ? -13.794 3.797 31.568 1.00 91.19 246 GLN A O 1
ATOM 1924 N N . ALA A 1 247 ? -13.033 2.907 33.487 1.00 86.00 247 ALA A N 1
ATOM 1925 C CA . ALA A 1 247 ? -12.141 1.943 32.845 1.00 86.00 247 ALA A CA 1
ATOM 1926 C C . ALA A 1 247 ? -12.887 0.995 31.891 1.00 86.00 247 ALA A C 1
ATOM 1928 O O . ALA A 1 247 ? -12.363 0.658 30.832 1.00 86.00 247 ALA A O 1
ATOM 1929 N N . GLU A 1 248 ? -14.115 0.615 32.238 1.00 87.94 248 GLU A N 1
ATOM 1930 C CA . GLU A 1 248 ? -14.984 -0.240 31.431 1.00 87.94 248 GLU A CA 1
ATOM 1931 C C . GLU A 1 248 ? -15.362 0.447 30.115 1.00 87.94 248 GLU A C 1
ATOM 1933 O O . GLU A 1 248 ? -15.166 -0.126 29.048 1.00 87.94 248 GLU A O 1
ATOM 1938 N N . GLY A 1 249 ? -15.792 1.711 30.177 1.00 85.88 249 GLY A N 1
ATOM 1939 C CA . GLY A 1 249 ? -16.111 2.493 28.980 1.00 85.88 249 GLY A CA 1
ATOM 1940 C C . GLY A 1 249 ? -14.884 2.753 28.103 1.00 85.88 249 GLY A C 1
ATOM 1941 O O . GLY A 1 249 ? -14.975 2.739 26.880 1.00 85.88 249 GLY A O 1
ATOM 1942 N N . LEU A 1 250 ? -13.701 2.930 28.704 1.00 85.94 250 LEU A N 1
ATOM 1943 C CA . LEU A 1 250 ? -12.454 2.992 27.940 1.00 85.94 250 LEU A CA 1
ATOM 1944 C C . LEU A 1 250 ? -12.161 1.661 27.235 1.00 85.94 250 LEU A C 1
ATOM 1946 O O . LEU A 1 250 ? -11.737 1.673 26.084 1.00 85.94 250 LEU A O 1
ATOM 1950 N N . ALA A 1 251 ? -12.372 0.525 27.901 1.00 82.62 251 ALA A N 1
ATOM 1951 C CA . ALA A 1 251 ? -12.154 -0.788 27.301 1.00 82.62 251 ALA A CA 1
ATOM 1952 C C . ALA A 1 251 ? -13.108 -1.048 26.124 1.00 82.62 251 ALA A C 1
ATOM 1954 O O . ALA A 1 251 ? -12.658 -1.558 25.099 1.00 82.62 251 ALA A O 1
ATOM 1955 N N . GLU A 1 252 ? -14.378 -0.647 26.241 1.00 85.69 252 GLU A N 1
ATOM 1956 C CA . GLU A 1 252 ? -15.360 -0.709 25.150 1.00 85.69 252 GLU A CA 1
ATOM 1957 C C . GLU A 1 252 ? -14.914 0.130 23.947 1.00 85.69 252 GLU A C 1
ATOM 1959 O O . GLU A 1 252 ? -14.855 -0.389 22.836 1.00 85.69 252 GLU A O 1
ATOM 1964 N N . LEU A 1 253 ? -14.484 1.378 24.165 1.00 86.19 253 LEU A N 1
ATOM 1965 C CA . LEU A 1 253 ? -13.980 2.239 23.088 1.00 86.19 253 LEU A CA 1
ATOM 1966 C C . LEU A 1 253 ? -12.741 1.657 22.400 1.00 86.19 253 LEU A C 1
ATOM 1968 O O . LEU A 1 253 ? -12.659 1.639 21.174 1.00 86.19 253 LEU A O 1
ATOM 1972 N N . LEU A 1 254 ? -11.771 1.157 23.174 1.00 82.44 254 LEU A N 1
ATOM 1973 C CA . LEU A 1 254 ? -10.579 0.522 22.605 1.00 82.44 254 LEU A CA 1
ATOM 1974 C C . LEU A 1 254 ? -10.962 -0.716 21.790 1.00 82.44 254 LEU A C 1
ATOM 1976 O O . LEU A 1 254 ? -10.391 -0.936 20.724 1.00 82.44 254 LEU A O 1
ATOM 1980 N N . TRP A 1 255 ? -11.933 -1.500 22.264 1.00 82.00 255 TRP A N 1
ATOM 1981 C CA . TRP A 1 255 ? -12.448 -2.663 21.549 1.00 82.00 255 TRP A CA 1
ATOM 1982 C C . TRP A 1 255 ? -13.154 -2.276 20.246 1.00 82.00 255 TRP A C 1
ATOM 1984 O O . TRP A 1 255 ? -12.880 -2.873 19.212 1.00 82.00 255 TRP A O 1
ATOM 1994 N N . GLU A 1 256 ? -14.008 -1.255 20.252 1.00 83.69 256 GLU A N 1
ATOM 1995 C CA . GLU A 1 256 ? -14.711 -0.788 19.050 1.00 83.69 256 GLU A CA 1
ATOM 1996 C C . GLU A 1 256 ? -13.767 -0.196 17.997 1.00 83.69 256 GLU A C 1
ATOM 1998 O O . GLU A 1 256 ? -13.980 -0.367 16.795 1.00 83.69 256 GLU A O 1
ATOM 2003 N N . TRP A 1 257 ? -12.716 0.488 18.441 1.00 82.94 257 TRP A N 1
ATOM 2004 C CA . TRP A 1 257 ? -11.732 1.131 17.570 1.00 82.94 257 TRP A CA 1
ATOM 2005 C C . TRP A 1 257 ? -10.569 0.225 17.179 1.00 82.94 257 TRP A C 1
ATOM 2007 O O . TRP A 1 257 ? -9.824 0.545 16.254 1.00 82.94 257 TRP A O 1
ATOM 2017 N N . GLY A 1 258 ? -10.398 -0.906 17.867 1.00 75.88 258 GLY A N 1
ATOM 2018 C CA . GLY A 1 258 ? -9.340 -1.878 17.603 1.00 75.88 258 GLY A CA 1
ATOM 2019 C C . GLY A 1 258 ? -7.943 -1.281 17.620 1.00 75.88 258 GLY A C 1
ATOM 2020 O O . GLY A 1 258 ? -7.067 -1.759 16.902 1.00 75.88 258 GLY A O 1
ATOM 2021 N N . SER A 1 259 ? -7.711 -0.297 18.491 1.00 68.44 259 SER A N 1
ATOM 2022 C CA . SER A 1 259 ? -6.390 0.272 18.759 1.00 68.44 259 SER A CA 1
ATOM 2023 C C . SER A 1 259 ? -6.149 0.403 20.270 1.00 68.44 259 SER A C 1
ATOM 2025 O O . SER A 1 259 ? -7.027 0.911 20.968 1.00 68.44 259 SER A O 1
ATOM 2027 N N . PRO A 1 260 ? -4.987 -0.005 20.819 1.00 55.53 260 PRO A N 1
ATOM 2028 C CA . PRO A 1 260 ? -4.624 0.220 22.207 1.00 55.53 260 PRO A CA 1
ATOM 2029 C C . PRO A 1 260 ? -3.755 1.494 22.283 1.00 55.53 260 PRO A C 1
ATOM 2031 O O . PRO A 1 260 ? -2.695 1.565 21.674 1.00 55.53 260 PRO A O 1
ATOM 2034 N N . ARG A 1 261 ? -4.193 2.525 23.019 1.00 40.31 261 ARG A N 1
ATOM 2035 C CA . ARG A 1 261 ? -3.446 3.768 23.378 1.00 40.31 261 ARG A CA 1
ATOM 2036 C C . ARG A 1 261 ? -1.897 3.573 23.349 1.00 40.31 261 ARG A C 1
ATOM 2038 O O . ARG A 1 261 ? -1.432 2.675 24.044 1.00 40.31 261 ARG A O 1
ATOM 2045 N N . ARG A 1 262 ? -1.005 4.322 22.659 1.00 39.09 262 ARG A N 1
ATOM 2046 C CA . ARG A 1 262 ? -0.845 5.752 22.251 1.00 39.09 262 ARG A CA 1
ATOM 2047 C C . ARG A 1 262 ? 0.174 5.838 21.066 1.00 39.09 262 ARG A C 1
ATOM 2049 O O . ARG A 1 262 ? 1.100 5.029 21.075 1.00 39.09 262 ARG A O 1
ATOM 2056 N N . PRO A 1 263 ? 0.159 6.848 20.163 1.00 38.84 263 PRO A N 1
ATOM 2057 C CA . PRO A 1 263 ? 1.367 7.268 19.445 1.00 38.84 263 PRO A CA 1
ATOM 2058 C C . PRO A 1 263 ? 2.277 8.024 20.422 1.00 38.84 263 PRO A C 1
ATOM 2060 O O . PRO A 1 263 ? 1.841 8.945 21.119 1.00 38.84 263 PRO A O 1
ATOM 2063 N N . SER A 1 264 ? 3.539 7.627 20.518 1.00 36.53 264 SER A N 1
ATOM 2064 C CA . SER A 1 264 ? 4.557 8.320 21.304 1.00 36.53 264 SER A CA 1
ATOM 2065 C C . SER A 1 264 ? 4.866 9.695 20.696 1.00 36.53 264 SER A C 1
ATOM 2067 O O . SER A 1 264 ? 5.673 9.804 19.779 1.00 36.53 264 SER A O 1
ATOM 2069 N N . GLY A 1 265 ? 4.224 10.743 21.209 1.00 31.92 265 GLY A N 1
ATOM 2070 C CA . GLY A 1 265 ? 4.723 12.114 21.136 1.00 31.92 265 GLY A CA 1
ATOM 2071 C C . GLY A 1 265 ? 5.472 12.427 22.428 1.00 31.92 265 GLY A C 1
ATOM 2072 O O . GLY A 1 265 ? 4.872 12.385 23.504 1.00 31.92 265 GLY A O 1
ATOM 2073 N N . SER A 1 266 ? 6.778 12.653 22.316 1.00 33.09 266 SER A N 1
ATOM 2074 C CA . SER A 1 266 ? 7.592 13.319 23.332 1.00 33.09 266 SER A CA 1
ATOM 2075 C C . SER A 1 266 ? 7.150 14.777 23.481 1.00 33.09 266 SER A C 1
ATOM 2077 O O . SER A 1 266 ? 6.749 15.387 22.489 1.00 33.09 266 SER A O 1
ATOM 2079 N N . ASP A 1 267 ? 7.234 15.281 24.713 1.00 33.44 267 ASP A N 1
ATOM 2080 C CA . ASP A 1 267 ? 7.127 16.705 25.064 1.00 33.44 267 ASP A CA 1
ATOM 2081 C C . ASP A 1 267 ? 8.014 17.613 24.191 1.00 33.44 267 ASP A C 1
ATOM 2083 O O . ASP A 1 267 ? 9.112 17.161 23.777 1.00 33.44 267 ASP A O 1
#

Sequence (267 aa):
MDFTCHGAMTSSVGDRVKGLIRAAQPQLTQAAVAAQVEMTPDTLSRALNGSRGFAASELARVSEVFGISMYWLATGKEDPRRSLLAARHEYDHETGLHKRVDLEKSAEAREAIELVYQQGFPEPAELVPLRVRTPEEMRAALGSGFVIDFADRIERELEIDVLRFEGLHTALSLIVAGRRCIALQPSPNWFYQNWSLAHELGHLILGDQTDPEQVAASTESAANRFAAELLLPETEMRSIEWQTLQAEGLAELLWEWGSPRRPSGSD

Secondary structure (DSSP, 8-state):
--------TT--HHHHHHHHHHHTTTTS-HHHHHHHTT--HHHHHHHHTTSSPPPHHHHHHHHHHHT--HHHHHHSS--TTPPEE---EEE-TTT--EEEP-GGGGHHHHHHHHHHHHHH-SSPPP-PPPS--SHHHHHHHH-TTTTTTHHHHHHHHH-EEEEE-TT-SS-EEEEETTEEEEEE---S-HHHHHHHHHHHHHHHHHHTTS-TT---HHHHHHHHHHHHHHHS-HHHHHHS-TTT--HHHHHHHHHHHT--S------

pLDDT: mean 78.79, std 17.45, range [28.86, 95.81]